Protein AF-A0A349AKT8-F1 (afdb_monomer_lite)

Secondary structure (DSSP, 8-state):
---SHHHHHHHHHHHHHHHHHTT-S-HHHHHHHHHHHHTTTTT--B-TTT--B---TT--BS-BTTBEEEEEEEEEETTEEEEEEEEEE--SSHHHHHHHHHHHHTSGGGHHHHT-SSHHHHHHHHHHTTS-S-TTHHHHHHHHHHHTTGGGGTS------TTTHHHHHHHHHTTSS-S--TTPPPPHHHHHHHHHHTT-SSS----HHHHHHHHHTTSS-S---TTPPPPHHHHHHHHTT--

Structure (mmCIF, N/CA/C/O backbone):
data_AF-A0A349AKT8-F1
#
_entry.id   AF-A0A349AKT8-F1
#
loop_
_atom_site.group_PDB
_atom_site.id
_atom_site.type_symbol
_atom_site.label_atom_id
_atom_site.label_alt_id
_atom_site.label_comp_id
_atom_site.label_asym_id
_atom_site.label_entity_id
_atom_site.label_seq_id
_atom_site.pdbx_PDB_ins_code
_atom_site.Cartn_x
_atom_site.Cartn_y
_atom_site.Cartn_z
_atom_site.occupancy
_atom_site.B_iso_o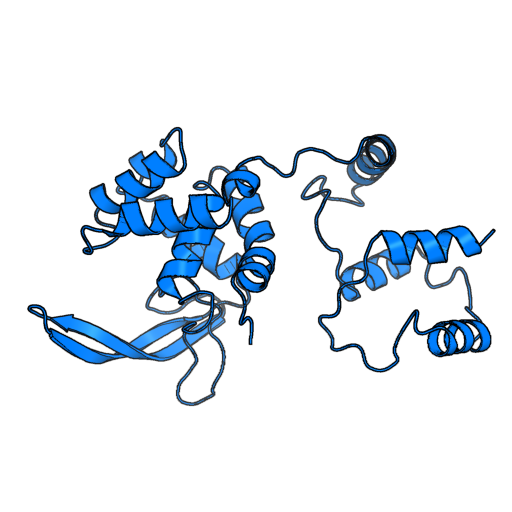r_equiv
_atom_site.auth_seq_id
_atom_site.auth_comp_id
_atom_site.auth_asym_id
_atom_site.auth_atom_id
_atom_site.pdbx_PDB_model_num
ATOM 1 N N . MET A 1 1 ? -12.819 3.664 -10.715 1.00 43.06 1 MET A N 1
ATOM 2 C CA . MET A 1 1 ? -11.504 4.280 -11.006 1.00 43.06 1 MET A CA 1
ATOM 3 C C . MET A 1 1 ? -11.055 4.977 -9.724 1.00 43.06 1 MET A C 1
ATOM 5 O O . MET A 1 1 ? -11.769 5.868 -9.289 1.00 43.06 1 MET A O 1
ATOM 9 N N . LEU A 1 2 ? -9.969 4.549 -9.071 1.00 53.06 2 LEU A N 1
ATOM 10 C CA . LEU A 1 2 ? -9.394 5.279 -7.928 1.00 53.06 2 LEU A CA 1
ATOM 11 C C . LEU A 1 2 ? -8.580 6.442 -8.519 1.00 53.06 2 LEU A C 1
ATOM 13 O O . LEU A 1 2 ? -7.443 6.243 -8.922 1.00 53.06 2 LEU A O 1
ATOM 17 N N . ALA A 1 3 ? -9.209 7.597 -8.757 1.00 60.78 3 ALA A N 1
ATOM 18 C CA . ALA A 1 3 ? -8.655 8.617 -9.661 1.00 60.78 3 ALA A CA 1
ATOM 19 C C . ALA A 1 3 ? -7.988 9.810 -8.955 1.00 60.78 3 ALA A C 1
ATOM 21 O O . ALA A 1 3 ? -7.323 10.611 -9.616 1.00 60.78 3 ALA A O 1
ATOM 22 N N . LYS A 1 4 ? -8.132 9.939 -7.632 1.00 84.69 4 LYS A N 1
ATOM 23 C CA . LYS A 1 4 ? -7.522 11.025 -6.856 1.00 84.69 4 LYS A CA 1
ATOM 24 C C . LYS A 1 4 ? -6.449 10.462 -5.924 1.00 84.69 4 LYS A C 1
ATOM 26 O O . LYS A 1 4 ? -6.702 9.443 -5.282 1.00 84.69 4 LYS A O 1
ATOM 31 N N . PRO A 1 5 ? -5.296 11.141 -5.774 1.00 90.31 5 PRO A N 1
ATOM 32 C CA . PRO A 1 5 ? -4.250 10.735 -4.837 1.00 90.31 5 PRO A CA 1
ATOM 33 C C . PRO A 1 5 ? -4.773 10.394 -3.437 1.00 90.31 5 PRO A C 1
ATOM 35 O O . PRO A 1 5 ? -4.394 9.374 -2.877 1.00 90.31 5 PRO A O 1
ATOM 38 N N . LYS A 1 6 ? -5.715 11.188 -2.908 1.00 87.94 6 LYS A N 1
ATOM 39 C CA . LYS A 1 6 ? -6.342 10.945 -1.598 1.00 87.94 6 LYS A CA 1
ATOM 40 C C . LYS A 1 6 ? -7.095 9.613 -1.524 1.00 87.94 6 LYS A C 1
ATOM 42 O O . LYS A 1 6 ? -6.943 8.907 -0.535 1.00 87.94 6 LYS A O 1
ATOM 47 N N . ASP A 1 7 ? -7.856 9.259 -2.557 1.00 85.94 7 ASP A N 1
ATOM 48 C CA . ASP A 1 7 ? -8.629 8.009 -2.587 1.00 85.94 7 ASP A CA 1
ATOM 49 C C . ASP A 1 7 ? -7.694 6.800 -2.669 1.00 85.94 7 ASP A C 1
ATOM 51 O O . ASP A 1 7 ? -7.910 5.793 -1.999 1.00 85.94 7 ASP A O 1
ATOM 55 N N . PHE A 1 8 ? -6.623 6.919 -3.461 1.00 91.44 8 PHE A N 1
ATOM 56 C CA . PHE A 1 8 ? -5.596 5.886 -3.560 1.00 91.44 8 PHE A CA 1
ATOM 57 C C . PHE A 1 8 ? -4.880 5.683 -2.220 1.00 91.44 8 PHE A C 1
ATOM 59 O O . PHE A 1 8 ? -4.806 4.558 -1.736 1.00 91.44 8 PHE A O 1
ATOM 66 N N . ILE A 1 9 ? -4.431 6.770 -1.580 1.00 92.31 9 ILE A N 1
ATOM 67 C CA . ILE A 1 9 ? -3.815 6.724 -0.246 1.00 92.31 9 ILE A CA 1
ATOM 68 C C . ILE A 1 9 ? -4.774 6.071 0.754 1.00 92.31 9 ILE A C 1
ATOM 70 O O . ILE A 1 9 ? -4.384 5.136 1.444 1.00 92.31 9 ILE A O 1
ATOM 74 N N . ALA A 1 10 ? -6.037 6.504 0.802 1.00 85.94 10 ALA A N 1
ATOM 75 C CA . ALA A 1 10 ? -7.035 5.963 1.724 1.00 85.94 10 ALA A CA 1
ATOM 76 C C . ALA A 1 10 ? -7.342 4.472 1.495 1.00 85.94 10 ALA A C 1
ATOM 78 O O . ALA A 1 10 ? -7.782 3.793 2.423 1.00 85.94 10 ALA A O 1
ATOM 79 N N . ALA A 1 11 ? -7.136 3.964 0.277 1.00 85.19 11 ALA A N 1
ATOM 80 C CA . ALA A 1 11 ? -7.326 2.555 -0.046 1.00 85.19 11 ALA A CA 1
ATOM 81 C C . ALA A 1 11 ? -6.175 1.671 0.456 1.00 85.19 11 ALA A C 1
ATOM 83 O O . ALA A 1 11 ? -6.431 0.546 0.865 1.00 85.19 11 ALA A O 1
ATOM 84 N N . ILE A 1 12 ? -4.930 2.162 0.441 1.00 92.81 12 ILE A N 1
ATOM 85 C CA . ILE A 1 12 ? -3.747 1.335 0.749 1.00 92.81 12 ILE A CA 1
ATOM 86 C C . ILE A 1 12 ? -3.091 1.652 2.098 1.00 92.81 12 ILE A C 1
ATOM 88 O O . ILE A 1 12 ? -2.328 0.836 2.614 1.00 92.81 12 ILE A O 1
ATOM 92 N N . ALA A 1 13 ? -3.377 2.818 2.686 1.00 91.00 13 ALA A N 1
ATOM 93 C CA . ALA A 1 13 ? -2.776 3.246 3.944 1.00 91.00 13 ALA A CA 1
ATOM 94 C C . ALA A 1 13 ? -3.003 2.245 5.091 1.00 91.00 13 ALA A C 1
ATOM 96 O O . ALA A 1 13 ? -2.010 1.894 5.725 1.00 91.00 13 ALA A O 1
ATOM 97 N N . PRO A 1 14 ? -4.215 1.695 5.331 1.00 86.56 14 PRO A N 1
ATOM 98 C CA . PRO A 1 14 ? -4.413 0.731 6.420 1.00 86.56 14 PRO A CA 1
ATOM 99 C C . PRO A 1 14 ? -3.488 -0.492 6.320 1.00 86.56 14 PRO A C 1
ATOM 101 O O . PRO A 1 14 ? -2.879 -0.907 7.308 1.00 86.56 14 PRO A O 1
ATOM 104 N N . ALA A 1 15 ? -3.322 -1.029 5.109 1.00 86.75 15 ALA A N 1
ATOM 105 C CA . ALA A 1 15 ? -2.447 -2.161 4.832 1.00 86.75 15 ALA A CA 1
ATOM 106 C C . ALA A 1 15 ? -0.965 -1.811 5.044 1.00 86.75 15 ALA A C 1
ATOM 108 O O . ALA A 1 15 ? -0.241 -2.545 5.719 1.00 86.75 15 ALA A O 1
ATOM 109 N N . ALA A 1 16 ? -0.529 -0.658 4.523 1.00 94.12 16 ALA A N 1
ATOM 110 C CA . ALA A 1 16 ? 0.834 -0.160 4.691 1.00 94.12 16 ALA A CA 1
ATOM 111 C C . ALA A 1 16 ? 1.182 0.078 6.172 1.00 94.12 16 ALA A C 1
ATOM 113 O O . ALA A 1 16 ? 2.260 -0.305 6.621 1.00 94.12 16 ALA A O 1
ATOM 114 N N . GLN A 1 17 ? 0.255 0.645 6.951 1.00 90.31 17 GLN A N 1
ATOM 115 C CA . GLN A 1 17 ? 0.420 0.863 8.390 1.00 90.31 17 GLN A CA 1
ATOM 116 C C . GLN A 1 17 ? 0.509 -0.450 9.168 1.00 90.31 17 GLN A C 1
ATOM 118 O O . GLN A 1 17 ? 1.393 -0.611 10.008 1.00 90.31 17 GLN A O 1
ATOM 123 N N . SER A 1 18 ? -0.387 -1.401 8.884 1.00 85.00 18 SER A N 1
ATOM 124 C CA . SER A 1 18 ? -0.392 -2.716 9.536 1.00 85.00 18 SER A CA 1
ATOM 125 C C . SER A 1 18 ? 0.932 -3.452 9.328 1.00 85.00 18 SER A C 1
ATOM 127 O O . SER A 1 18 ? 1.488 -4.036 10.258 1.00 85.00 18 SER A O 1
ATOM 129 N N . LEU A 1 19 ? 1.476 -3.383 8.116 1.00 86.75 19 LEU A N 1
ATOM 130 C CA . LEU A 1 19 ? 2.734 -4.025 7.769 1.00 86.75 19 LEU A CA 1
ATOM 131 C C . LEU A 1 19 ? 3.963 -3.304 8.334 1.00 86.75 19 LEU A C 1
ATOM 133 O O . LEU A 1 19 ? 4.873 -3.981 8.818 1.00 86.75 19 LEU A O 1
ATOM 137 N N . HIS A 1 20 ? 3.961 -1.968 8.372 1.00 90.75 20 HIS A N 1
ATOM 138 C CA . HIS A 1 20 ? 4.988 -1.194 9.074 1.00 90.75 20 HIS A CA 1
ATOM 139 C C . HIS A 1 20 ? 5.057 -1.580 10.561 1.00 90.75 20 HIS A C 1
ATOM 141 O O . HIS A 1 20 ? 6.129 -1.911 11.065 1.00 90.75 20 HIS A O 1
ATOM 147 N N . LYS A 1 21 ? 3.900 -1.670 11.238 1.00 85.94 21 LYS A N 1
ATOM 148 C CA . LYS A 1 21 ? 3.803 -2.111 12.644 1.00 85.94 21 LYS A CA 1
ATOM 149 C C . LYS A 1 21 ? 4.383 -3.510 12.885 1.00 85.94 21 LYS A C 1
ATOM 151 O O . LYS A 1 21 ? 4.888 -3.783 13.967 1.00 85.94 21 LYS A O 1
ATOM 156 N N . LYS A 1 22 ? 4.344 -4.393 11.883 1.00 84.75 22 LYS A N 1
ATOM 157 C CA . LYS A 1 22 ? 4.892 -5.762 11.945 1.00 84.75 22 LYS A CA 1
ATOM 158 C C . LYS A 1 22 ? 6.393 -5.836 11.613 1.00 84.75 22 LYS A C 1
ATOM 160 O O . LYS A 1 22 ? 6.887 -6.907 11.274 1.00 84.75 22 LYS A O 1
ATOM 165 N N . GLY A 1 23 ? 7.115 -4.716 11.682 1.00 82.25 23 GLY A N 1
ATOM 166 C CA . GLY A 1 23 ? 8.545 -4.644 11.364 1.00 82.25 23 GLY A CA 1
ATOM 167 C C . GLY A 1 23 ? 8.844 -4.465 9.873 1.00 82.25 23 GLY A C 1
ATOM 168 O O . GLY A 1 23 ? 9.955 -4.746 9.428 1.00 82.25 23 GLY A O 1
ATOM 169 N N . GLY A 1 24 ? 7.854 -4.036 9.088 1.00 85.12 24 GLY A N 1
ATOM 170 C CA . GLY A 1 24 ? 8.044 -3.625 7.700 1.00 85.12 24 GLY A CA 1
ATOM 171 C C . GLY A 1 24 ? 8.682 -2.243 7.564 1.00 85.12 24 GLY A C 1
ATOM 172 O O . GLY A 1 24 ? 8.857 -1.509 8.538 1.00 85.12 24 GLY A O 1
ATOM 173 N N . ILE A 1 25 ? 8.979 -1.856 6.322 1.00 92.81 25 ILE A N 1
ATOM 174 C CA . ILE A 1 25 ? 9.404 -0.484 6.013 1.00 92.81 25 ILE A CA 1
ATOM 175 C C . ILE A 1 25 ? 8.314 0.536 6.380 1.00 92.81 25 ILE A C 1
ATOM 177 O O . ILE A 1 25 ? 7.151 0.182 6.573 1.00 92.81 25 ILE A O 1
ATOM 181 N N . PHE A 1 26 ? 8.695 1.811 6.460 1.00 96.38 26 PHE A N 1
ATOM 182 C CA . PHE A 1 26 ? 7.780 2.926 6.708 1.00 96.38 26 PHE A CA 1
ATOM 183 C C . PHE A 1 26 ? 6.552 2.890 5.787 1.00 96.38 26 PHE A C 1
ATOM 185 O O . PHE A 1 26 ? 6.680 2.765 4.565 1.00 96.38 26 PHE A O 1
ATOM 192 N N . ALA A 1 27 ? 5.361 3.050 6.368 1.00 96.06 27 ALA A N 1
ATOM 193 C CA . ALA A 1 27 ? 4.103 3.075 5.628 1.00 96.06 27 ALA A CA 1
ATOM 194 C C . ALA A 1 27 ? 4.089 4.192 4.572 1.00 96.06 27 ALA A C 1
ATOM 196 O O . ALA A 1 27 ? 3.603 3.995 3.460 1.00 96.06 27 ALA A O 1
ATOM 197 N N . SER A 1 28 ? 4.677 5.347 4.885 1.00 97.81 28 SER A N 1
ATOM 198 C CA . SER A 1 28 ? 4.835 6.474 3.969 1.00 97.81 28 SER A CA 1
ATOM 199 C C . SER A 1 28 ? 5.659 6.115 2.734 1.00 97.81 28 SER A C 1
ATOM 201 O O . SER A 1 28 ? 5.295 6.512 1.626 1.00 97.81 28 SER A O 1
ATOM 203 N N . VAL A 1 29 ? 6.719 5.318 2.902 1.00 98.00 29 VAL A N 1
ATOM 204 C CA . VAL A 1 29 ? 7.565 4.831 1.805 1.00 98.00 29 VAL A CA 1
ATOM 205 C C . VAL A 1 29 ? 6.782 3.845 0.951 1.00 98.00 29 VAL A C 1
ATOM 207 O O . VAL A 1 29 ? 6.740 4.014 -0.264 1.00 98.00 29 VAL A O 1
ATOM 210 N N . THR A 1 30 ? 6.083 2.891 1.567 1.00 97.50 30 THR A N 1
ATOM 211 C CA . THR A 1 30 ? 5.209 1.940 0.863 1.00 97.50 30 THR A CA 1
ATOM 212 C C . THR A 1 30 ? 4.162 2.654 0.003 1.00 97.50 30 THR A C 1
ATOM 214 O O . THR A 1 30 ? 4.017 2.351 -1.182 1.00 97.50 30 THR A O 1
ATOM 217 N N . ILE A 1 31 ? 3.458 3.639 0.572 1.00 97.81 31 ILE A N 1
ATOM 218 C CA . ILE A 1 31 ? 2.434 4.420 -0.137 1.00 97.81 31 ILE A CA 1
ATOM 219 C C . ILE A 1 31 ? 3.066 5.216 -1.286 1.00 97.81 31 ILE A C 1
ATOM 221 O O . ILE A 1 31 ? 2.523 5.234 -2.392 1.00 97.81 31 ILE A O 1
ATOM 225 N N . ALA A 1 32 ? 4.216 5.855 -1.052 1.00 98.19 32 ALA A N 1
ATOM 226 C CA . ALA A 1 32 ? 4.911 6.633 -2.072 1.00 98.19 32 ALA A CA 1
ATOM 227 C C . ALA A 1 32 ? 5.417 5.765 -3.231 1.00 98.19 32 ALA A C 1
ATOM 229 O O . ALA A 1 32 ? 5.274 6.165 -4.386 1.00 98.19 32 ALA A O 1
ATOM 230 N N . GLN A 1 33 ? 5.953 4.573 -2.942 1.00 97.75 33 GLN A N 1
ATOM 231 C CA . GLN A 1 33 ? 6.338 3.602 -3.965 1.00 97.75 33 GLN A CA 1
ATOM 232 C C . GLN A 1 33 ? 5.120 3.202 -4.790 1.00 97.75 33 GLN A C 1
ATOM 234 O O . GLN A 1 33 ? 5.110 3.422 -5.994 1.00 97.75 33 GLN A O 1
ATOM 239 N N . ALA A 1 34 ? 4.049 2.726 -4.154 1.00 97.38 34 ALA A N 1
ATOM 240 C CA . ALA A 1 34 ? 2.843 2.314 -4.868 1.00 97.38 34 ALA A CA 1
ATOM 241 C C . ALA A 1 34 ? 2.258 3.441 -5.744 1.00 97.38 34 ALA A C 1
ATOM 243 O O . ALA A 1 34 ? 1.833 3.202 -6.877 1.00 97.38 34 ALA A O 1
ATOM 244 N N . ALA A 1 35 ? 2.271 4.686 -5.253 1.00 97.12 35 ALA A N 1
ATOM 245 C CA . ALA A 1 35 ? 1.833 5.855 -6.012 1.00 97.12 35 ALA A CA 1
ATOM 246 C C . ALA A 1 35 ? 2.717 6.125 -7.241 1.00 97.12 35 ALA A C 1
ATOM 248 O O . ALA A 1 35 ? 2.183 6.383 -8.322 1.00 97.12 35 ALA A O 1
ATOM 249 N N . GLN A 1 36 ? 4.041 6.046 -7.086 1.00 95.62 36 GLN A N 1
ATOM 250 C CA . GLN A 1 36 ? 5.017 6.235 -8.161 1.00 95.62 36 GLN A CA 1
ATOM 251 C C . GLN A 1 36 ? 4.920 5.124 -9.219 1.00 95.62 36 GLN A C 1
ATOM 253 O O . GLN A 1 36 ? 4.880 5.432 -10.408 1.00 95.62 36 GLN A O 1
ATOM 258 N N . GLU A 1 37 ? 4.836 3.860 -8.794 1.00 93.00 37 GLU A N 1
ATOM 259 C CA . GLU A 1 37 ? 4.826 2.688 -9.683 1.00 93.00 37 GLU A CA 1
ATOM 260 C C . GLU A 1 37 ? 3.548 2.603 -10.527 1.00 93.00 37 GLU A C 1
ATOM 262 O O . GLU A 1 37 ? 3.569 2.169 -11.676 1.00 93.00 37 GLU A O 1
ATOM 267 N N . THR A 1 38 ? 2.414 3.044 -9.979 1.00 94.06 38 THR A N 1
ATOM 268 C CA . THR A 1 38 ? 1.106 2.906 -10.644 1.00 94.06 38 THR A CA 1
ATOM 269 C C . THR A 1 38 ? 0.533 4.219 -11.162 1.00 94.06 38 THR A C 1
ATOM 271 O O . THR A 1 38 ? -0.572 4.232 -11.709 1.00 94.06 38 THR A O 1
ATOM 274 N N . GLY A 1 39 ? 1.223 5.343 -10.959 1.00 94.50 39 GLY A N 1
ATOM 275 C CA . GLY A 1 39 ? 0.668 6.669 -11.220 1.00 94.50 39 GLY A CA 1
ATOM 276 C C . GLY A 1 39 ? -0.639 6.898 -10.456 1.00 94.50 39 GLY A C 1
ATOM 277 O O . GLY A 1 39 ? -1.652 7.246 -11.064 1.00 94.50 39 GLY A O 1
ATOM 278 N N . TRP A 1 40 ? -0.620 6.681 -9.137 1.00 95.00 40 TRP A N 1
ATOM 279 C CA . TRP A 1 40 ? -1.789 6.778 -8.246 1.00 95.00 40 TRP A CA 1
ATOM 280 C C . TRP A 1 40 ? -2.916 5.793 -8.591 1.00 95.00 40 TRP A C 1
ATOM 282 O O . TRP A 1 40 ? -4.091 6.153 -8.602 1.00 95.00 40 TRP A O 1
ATOM 292 N N . GLY A 1 41 ? -2.559 4.554 -8.924 1.00 93.62 41 GLY A N 1
ATOM 293 C CA . GLY A 1 41 ? -3.495 3.478 -9.252 1.00 93.62 41 GLY A CA 1
ATOM 294 C C . GLY A 1 41 ? -4.008 3.478 -10.696 1.00 93.62 41 GLY A C 1
ATOM 295 O O . GLY A 1 41 ? -4.762 2.581 -11.075 1.00 93.62 41 GLY A O 1
ATOM 296 N N . LYS A 1 42 ? -3.608 4.449 -11.528 1.00 91.88 42 LYS A N 1
ATOM 297 C CA . LYS A 1 42 ? -4.060 4.566 -12.927 1.00 91.88 42 LYS A CA 1
ATOM 298 C C . LYS A 1 42 ? -3.529 3.447 -13.823 1.00 91.88 42 LYS A C 1
ATOM 300 O O . LYS A 1 42 ? -4.244 3.000 -14.717 1.00 91.88 42 LYS A O 1
ATOM 305 N N . PHE A 1 43 ? -2.308 2.992 -13.563 1.00 92.31 43 PHE A N 1
ATOM 306 C CA . PHE A 1 43 ? -1.568 2.032 -14.382 1.00 92.31 43 PHE A CA 1
ATOM 307 C C . PHE A 1 43 ? -1.363 0.684 -13.680 1.00 92.31 43 PHE A C 1
ATOM 309 O O . PHE A 1 43 ? -0.390 -0.014 -13.947 1.00 92.31 43 PHE A O 1
ATOM 316 N N . ILE A 1 44 ? -2.277 0.301 -12.780 1.00 95.06 44 ILE A N 1
ATOM 317 C CA . ILE A 1 44 ? -2.288 -1.060 -12.221 1.00 95.06 44 ILE A CA 1
ATOM 318 C C . ILE A 1 44 ? -2.462 -2.053 -13.381 1.00 95.06 44 ILE A C 1
ATOM 320 O O . ILE A 1 44 ? -3.409 -1.875 -14.159 1.00 95.06 44 ILE A O 1
ATOM 324 N N . PRO A 1 45 ? -1.611 -3.095 -13.502 1.00 95.62 45 PRO A N 1
ATOM 325 C CA . PRO A 1 45 ? -1.718 -4.073 -14.574 1.00 95.62 45 PRO A CA 1
ATOM 326 C C . PRO A 1 45 ? -3.114 -4.691 -14.627 1.00 95.62 45 PRO A C 1
ATOM 328 O O . PRO A 1 45 ? -3.680 -5.105 -13.606 1.00 95.62 45 PRO A O 1
ATOM 331 N N . LYS A 1 46 ? -3.665 -4.755 -15.834 1.00 95.81 46 LYS A N 1
ATOM 332 C CA . LYS A 1 46 ? -4.923 -5.431 -16.137 1.00 95.81 46 LYS A CA 1
ATOM 333 C C . LYS A 1 46 ? -4.664 -6.443 -17.223 1.00 95.81 46 LYS A C 1
ATOM 335 O O . LYS A 1 46 ? -3.894 -6.162 -18.138 1.00 95.81 46 LYS A O 1
ATOM 340 N N . ASP A 1 47 ? -5.308 -7.588 -17.102 1.00 96.12 47 ASP A N 1
ATOM 341 C CA . ASP A 1 47 ? -5.210 -8.610 -18.123 1.00 96.12 47 ASP A CA 1
ATOM 342 C C . ASP A 1 47 ? -5.729 -8.077 -19.462 1.00 96.12 47 ASP A C 1
ATOM 344 O O . ASP A 1 47 ? -6.805 -7.477 -19.518 1.00 96.12 47 ASP A O 1
ATOM 348 N N . MET A 1 48 ? -4.933 -8.238 -20.516 1.00 95.19 48 MET A N 1
ATOM 349 C CA . MET A 1 48 ? -5.249 -7.714 -21.842 1.00 95.19 48 MET A CA 1
ATOM 350 C C . MET A 1 48 ? -6.379 -8.479 -22.531 1.00 95.19 48 MET A C 1
ATOM 352 O O . MET A 1 48 ? -7.035 -7.901 -23.393 1.00 95.19 48 MET A O 1
ATOM 356 N N . ASP A 1 49 ? -6.622 -9.731 -22.134 1.00 94.56 49 ASP A N 1
ATOM 357 C CA . ASP A 1 49 ? -7.641 -10.585 -22.738 1.00 94.56 49 ASP A CA 1
ATOM 358 C C . ASP A 1 49 ? -8.958 -10.493 -21.950 1.00 94.56 49 ASP A C 1
ATOM 360 O O . ASP A 1 49 ? -10.030 -10.354 -22.536 1.00 94.56 49 ASP A O 1
ATOM 364 N N . THR A 1 50 ? -8.897 -10.512 -20.612 1.00 95.38 50 THR A N 1
ATOM 365 C CA . THR A 1 50 ? -10.105 -10.542 -19.763 1.00 95.38 50 THR A CA 1
ATOM 366 C C . THR A 1 50 ? -10.452 -9.212 -19.092 1.00 95.38 50 THR A C 1
ATOM 368 O O . THR A 1 50 ? -11.494 -9.102 -18.445 1.00 95.38 50 THR A O 1
ATOM 371 N N . GLY A 1 51 ? -9.563 -8.215 -19.132 1.00 93.19 51 GLY A N 1
ATOM 372 C CA . GLY A 1 51 ? -9.724 -6.945 -18.414 1.00 93.19 51 GLY A CA 1
ATOM 373 C C . GLY A 1 51 ? -9.623 -7.050 -16.883 1.00 93.19 51 GLY A C 1
ATOM 374 O O . GLY A 1 51 ? -9.830 -6.052 -16.182 1.00 93.19 51 GLY A O 1
ATOM 375 N N . LYS A 1 52 ? -9.302 -8.234 -16.339 1.00 91.12 52 LYS A N 1
ATOM 376 C CA . LYS A 1 52 ? -9.226 -8.486 -14.890 1.00 91.12 52 LYS A CA 1
ATOM 377 C C . LYS A 1 52 ? -8.114 -7.641 -14.268 1.00 91.12 52 LYS A C 1
ATOM 379 O O . LYS A 1 52 ? -6.983 -7.643 -14.751 1.00 91.12 52 LYS A O 1
ATOM 384 N N . GLN A 1 53 ? -8.410 -6.936 -13.174 1.00 92.38 53 GLN A N 1
ATOM 385 C CA . GLN A 1 53 ? -7.372 -6.223 -12.425 1.00 92.38 53 GLN A CA 1
ATOM 386 C C . GLN A 1 53 ? -6.476 -7.192 -11.653 1.00 92.38 53 GLN A C 1
ATOM 388 O O . GLN A 1 53 ? -6.951 -8.164 -11.072 1.00 92.38 53 GLN A O 1
ATOM 393 N N . SER A 1 54 ? -5.181 -6.886 -11.613 1.00 96.50 54 SER A N 1
ATOM 394 C CA . SER A 1 54 ? -4.186 -7.679 -10.885 1.00 96.50 54 SER A CA 1
ATOM 395 C C . SER A 1 54 ? -4.027 -7.310 -9.411 1.00 96.50 54 SER A C 1
ATOM 397 O O . SER A 1 54 ? -3.392 -8.064 -8.685 1.00 96.50 54 SER A O 1
ATOM 399 N N . TYR A 1 55 ? -4.500 -6.131 -8.988 1.00 96.12 55 TYR A N 1
ATOM 400 C CA . TYR A 1 55 ? -4.159 -5.505 -7.697 1.00 96.12 55 TYR A CA 1
ATOM 401 C C . TYR A 1 55 ? -2.649 -5.312 -7.454 1.00 96.12 55 TYR A C 1
ATOM 403 O O . TYR A 1 55 ? -2.240 -4.962 -6.351 1.00 96.12 55 TYR A O 1
ATOM 411 N N . ASN A 1 56 ? -1.812 -5.494 -8.478 1.00 97.00 56 ASN A N 1
ATOM 412 C CA . ASN A 1 56 ? -0.362 -5.413 -8.374 1.00 97.00 56 ASN A CA 1
ATOM 413 C C . ASN A 1 56 ? 0.098 -3.957 -8.422 1.00 97.00 56 ASN A C 1
ATOM 415 O O . ASN A 1 56 ? 0.268 -3.382 -9.497 1.00 97.00 56 ASN A O 1
ATOM 419 N N . ILE A 1 57 ? 0.290 -3.360 -7.247 1.00 96.88 57 ILE A N 1
ATOM 420 C CA . ILE A 1 57 ? 0.650 -1.942 -7.124 1.00 96.88 57 ILE A CA 1
ATOM 421 C C . ILE A 1 57 ? 2.165 -1.689 -7.086 1.00 96.88 57 ILE A C 1
ATOM 423 O O . ILE A 1 57 ? 2.585 -0.564 -6.837 1.00 96.88 57 ILE A O 1
ATOM 427 N N . PHE A 1 58 ? 2.976 -2.716 -7.364 1.00 95.81 58 PHE A N 1
ATOM 428 C CA . PHE A 1 58 ? 4.445 -2.635 -7.375 1.00 95.81 58 PHE A CA 1
ATOM 429 C C . PHE A 1 58 ? 5.079 -3.221 -8.647 1.00 95.81 58 PHE A C 1
ATOM 431 O O . PHE A 1 58 ? 6.291 -3.409 -8.698 1.00 95.81 58 PHE A O 1
ATOM 438 N N . GLY A 1 59 ? 4.276 -3.567 -9.659 1.00 92.38 59 GLY A N 1
ATOM 439 C CA . GLY A 1 59 ? 4.773 -4.084 -10.938 1.00 92.38 59 GLY A CA 1
ATOM 440 C C . GLY A 1 59 ? 5.543 -5.407 -10.835 1.00 92.38 59 GLY A C 1
ATOM 441 O O . GLY A 1 59 ? 6.417 -5.679 -11.657 1.00 92.38 59 GLY A O 1
ATOM 442 N N . ILE A 1 60 ? 5.250 -6.252 -9.841 1.00 92.50 60 ILE A N 1
ATOM 443 C CA . ILE A 1 60 ? 6.016 -7.487 -9.617 1.00 92.50 60 ILE A CA 1
ATOM 444 C C . ILE A 1 60 ? 5.683 -8.509 -10.713 1.00 92.50 60 ILE A C 1
ATOM 446 O O . ILE A 1 60 ? 4.528 -8.909 -10.870 1.00 92.50 60 ILE A O 1
ATOM 450 N N . LYS A 1 61 ? 6.693 -8.960 -11.464 1.00 92.50 61 LYS A N 1
ATOM 451 C CA . LYS A 1 61 ? 6.535 -9.964 -12.529 1.00 92.50 61 LYS A CA 1
ATOM 452 C C . LYS A 1 61 ? 6.329 -11.387 -11.985 1.00 92.50 61 LYS A C 1
ATOM 454 O O . LYS A 1 61 ? 6.770 -11.728 -10.883 1.00 92.50 61 LYS A O 1
ATOM 459 N N . GLY A 1 62 ? 5.675 -12.236 -12.779 1.00 94.00 62 GLY A N 1
ATOM 460 C CA . GLY A 1 62 ? 5.482 -13.667 -12.499 1.00 94.00 62 GLY A CA 1
ATOM 461 C C . GLY A 1 62 ? 4.054 -14.051 -12.096 1.00 94.00 62 GLY A C 1
ATOM 462 O O . GLY A 1 62 ? 3.094 -13.424 -12.529 1.00 94.00 62 GLY A O 1
ATOM 463 N N . LYS A 1 63 ? 3.913 -15.104 -11.278 1.00 95.81 63 LYS A N 1
ATOM 464 C CA . LYS A 1 63 ? 2.624 -15.639 -10.805 1.00 95.81 63 LYS A CA 1
ATOM 465 C C . LYS A 1 63 ? 2.484 -15.430 -9.294 1.00 95.81 63 LYS A C 1
ATOM 467 O O . LYS A 1 63 ? 3.356 -15.844 -8.537 1.00 95.81 63 LYS A O 1
ATOM 472 N N . GLY A 1 64 ? 1.416 -14.755 -8.884 1.00 93.81 64 GLY A N 1
ATOM 473 C CA . GLY A 1 64 ? 1.043 -14.495 -7.495 1.00 93.81 64 GLY A CA 1
ATOM 474 C C . GLY A 1 64 ? -0.111 -15.386 -7.009 1.00 93.81 64 GLY A C 1
ATOM 475 O O . GLY A 1 64 ? -0.527 -16.301 -7.728 1.00 93.81 64 GLY A O 1
ATOM 476 N N . PRO A 1 65 ? -0.642 -15.117 -5.802 1.00 92.06 65 PRO A N 1
ATOM 477 C CA . PRO A 1 65 ? -1.715 -15.897 -5.177 1.00 92.06 65 PRO A CA 1
ATOM 478 C C . PRO A 1 65 ? -2.999 -15.984 -6.011 1.00 92.06 65 PRO A C 1
ATOM 480 O O . PRO A 1 65 ? -3.621 -17.040 -6.061 1.00 92.06 65 PRO A O 1
ATOM 483 N N . ALA A 1 66 ? -3.361 -14.917 -6.730 1.00 95.19 66 ALA A N 1
ATOM 484 C CA . ALA A 1 66 ? -4.529 -14.895 -7.617 1.00 95.19 66 ALA A CA 1
ATOM 485 C C . ALA A 1 66 ? -4.181 -15.229 -9.081 1.00 95.19 66 ALA A C 1
ATOM 487 O O . ALA A 1 66 ? -4.957 -14.943 -10.000 1.00 95.19 66 ALA A O 1
ATOM 488 N N . GLY A 1 67 ? -3.001 -15.815 -9.315 1.00 96.81 67 GLY A N 1
ATOM 489 C CA . GLY A 1 67 ? -2.482 -16.139 -10.637 1.00 96.81 67 GLY A CA 1
ATOM 490 C C . GLY A 1 67 ? -1.635 -15.013 -11.226 1.00 96.81 67 GLY A C 1
ATOM 491 O O . GLY A 1 67 ? -0.752 -14.464 -10.569 1.00 96.81 67 GLY A O 1
ATOM 492 N N . HIS A 1 68 ? -1.851 -14.704 -12.497 1.00 97.19 68 HIS A N 1
ATOM 493 C CA . HIS A 1 68 ? -1.121 -13.660 -13.206 1.00 97.19 68 HIS A CA 1
ATOM 494 C C . HIS A 1 68 ? -2.041 -12.924 -14.175 1.00 97.19 68 HIS A C 1
ATOM 496 O O . HIS A 1 68 ? -3.122 -13.416 -14.493 1.00 97.19 68 HIS A O 1
ATOM 502 N N . VAL A 1 69 ? -1.587 -11.764 -14.639 1.00 97.44 69 VAL A N 1
ATOM 503 C CA . VAL A 1 69 ? -2.173 -11.057 -15.778 1.00 97.44 69 VAL A CA 1
ATOM 504 C C . VAL A 1 69 ? -1.121 -10.874 -16.860 1.00 97.44 69 VAL A C 1
ATOM 506 O O . VAL A 1 69 ? 0.064 -10.686 -16.557 1.00 97.44 69 VAL A O 1
ATOM 509 N N . LYS A 1 70 ? -1.553 -10.911 -18.117 1.00 96.94 70 LYS A N 1
ATOM 510 C CA . LYS A 1 70 ? -0.719 -10.591 -19.274 1.00 96.94 70 LYS A CA 1
ATOM 511 C C . LYS A 1 70 ? -1.076 -9.190 -19.756 1.00 96.94 70 LYS A C 1
ATOM 513 O O . LYS A 1 70 ? -2.243 -8.911 -20.004 1.00 96.94 70 LYS A O 1
ATOM 518 N N . CYS A 1 71 ? -0.103 -8.289 -19.875 1.00 93.81 71 CYS A N 1
ATOM 519 C CA . CYS A 1 71 ? -0.372 -6.943 -20.380 1.00 93.81 71 CYS A CA 1
ATOM 520 C C . CYS A 1 71 ? 0.816 -6.347 -21.133 1.00 93.81 71 CYS A C 1
ATOM 522 O O . CYS A 1 71 ? 1.962 -6.780 -20.983 1.00 93.81 71 CYS A O 1
ATOM 524 N N . TRP A 1 72 ? 0.532 -5.322 -21.934 1.00 91.44 72 TRP A N 1
ATOM 525 C CA . TRP A 1 72 ? 1.570 -4.483 -22.517 1.00 91.44 72 TRP A CA 1
ATOM 526 C C . TRP A 1 72 ? 2.308 -3.715 -21.421 1.00 91.44 72 TRP A C 1
ATOM 528 O O . TRP A 1 72 ? 1.701 -3.153 -20.509 1.00 91.44 72 TRP A O 1
ATOM 538 N N . THR A 1 73 ? 3.628 -3.691 -21.528 1.00 88.19 73 THR A N 1
ATOM 539 C CA . THR A 1 73 ? 4.523 -2.861 -20.728 1.00 88.19 73 THR A CA 1
ATOM 540 C C . THR A 1 73 ? 5.644 -2.341 -21.622 1.00 88.19 73 THR A C 1
ATOM 542 O O . THR A 1 73 ? 5.735 -2.717 -22.793 1.00 88.19 73 THR A O 1
ATOM 545 N N . TRP A 1 74 ? 6.490 -1.473 -21.086 1.00 84.50 74 TRP A N 1
ATOM 546 C CA . TRP A 1 74 ? 7.690 -1.011 -21.766 1.00 84.50 74 TRP A CA 1
ATOM 547 C C . TRP A 1 74 ? 8.909 -1.269 -20.889 1.00 84.50 74 TRP A C 1
ATOM 549 O O . TRP A 1 74 ? 8.846 -1.147 -19.667 1.00 84.50 74 TRP A O 1
ATOM 559 N N . GLU A 1 75 ? 10.017 -1.618 -21.526 1.00 80.75 75 GLU A N 1
ATOM 560 C CA . GLU A 1 75 ? 11.328 -1.752 -20.895 1.00 80.75 75 GLU A CA 1
ATOM 561 C C . GLU A 1 75 ? 12.285 -0.748 -21.531 1.00 80.75 75 GLU A C 1
ATOM 563 O O . GLU A 1 75 ? 12.098 -0.351 -22.681 1.00 80.75 75 GLU A O 1
ATOM 568 N N . GLU A 1 76 ? 13.275 -0.287 -20.773 1.00 79.69 76 GLU A N 1
ATOM 569 C CA . GLU A 1 76 ? 14.332 0.562 -21.314 1.00 79.69 76 GLU A CA 1
ATOM 570 C C . GLU A 1 76 ? 15.525 -0.307 -21.715 1.00 79.69 76 GLU A C 1
ATOM 572 O O . GLU A 1 76 ? 16.150 -0.950 -20.873 1.00 79.69 76 GLU A O 1
ATOM 577 N N . GLU A 1 77 ? 15.847 -0.309 -23.005 1.00 82.75 77 GLU A N 1
ATOM 578 C CA . GLU A 1 77 ? 16.982 -1.025 -23.582 1.00 82.75 77 GLU A CA 1
ATOM 579 C C . GLU A 1 77 ? 17.886 -0.001 -24.271 1.00 82.75 77 GLU A C 1
ATOM 581 O O . GLU A 1 77 ? 17.493 0.636 -25.247 1.00 82.75 77 GLU A O 1
ATOM 586 N N . GLY A 1 78 ? 19.083 0.228 -23.719 1.00 79.19 78 GLY A N 1
ATOM 587 C CA . GLY A 1 78 ? 20.022 1.218 -24.263 1.00 79.19 78 GLY A CA 1
ATOM 588 C C . GLY A 1 78 ? 19.480 2.657 -24.295 1.00 79.19 78 GLY A C 1
ATOM 589 O O . GLY A 1 78 ? 19.841 3.417 -25.188 1.00 79.19 78 GLY A O 1
ATOM 590 N N . GLY A 1 79 ? 18.593 3.027 -23.362 1.00 80.94 79 GLY A N 1
ATOM 591 C CA . GLY A 1 79 ? 17.949 4.348 -23.310 1.00 80.94 79 GLY A CA 1
ATOM 592 C C . GLY A 1 79 ? 16.703 4.496 -24.195 1.00 80.94 79 GLY A C 1
ATOM 593 O O . GLY A 1 79 ? 16.109 5.573 -24.238 1.00 80.94 79 GLY A O 1
ATOM 594 N N . VAL A 1 80 ? 16.280 3.433 -24.889 1.00 84.56 80 VAL A N 1
ATOM 595 C CA . VAL A 1 80 ? 15.077 3.421 -25.734 1.00 84.56 80 VAL A CA 1
ATOM 596 C C . VAL A 1 80 ? 13.973 2.608 -25.064 1.00 84.56 80 VAL A C 1
ATOM 598 O O . VAL A 1 80 ? 14.211 1.504 -24.580 1.00 84.56 80 VAL A O 1
ATOM 601 N N . LYS A 1 81 ? 12.743 3.136 -25.059 1.00 86.38 81 LYS A N 1
ATOM 602 C CA . LYS A 1 81 ? 11.566 2.405 -24.570 1.00 86.38 81 LYS A CA 1
ATOM 603 C C . LYS A 1 81 ? 11.086 1.400 -25.613 1.00 86.38 81 LYS A C 1
ATOM 605 O O . LYS A 1 81 ? 10.648 1.795 -26.691 1.00 86.38 81 LYS A O 1
ATOM 610 N N . VAL A 1 82 ? 11.108 0.120 -25.265 1.00 89.81 82 VAL A N 1
ATOM 611 C CA . VAL A 1 82 ? 10.645 -0.990 -26.103 1.00 89.81 82 VAL A CA 1
ATOM 612 C C . VAL A 1 82 ? 9.378 -1.579 -25.494 1.00 89.81 82 VAL A C 1
ATOM 614 O O . VAL A 1 82 ? 9.387 -2.039 -24.355 1.00 89.81 82 VAL A O 1
ATOM 617 N N . ASN A 1 83 ? 8.279 -1.578 -26.252 1.00 91.00 83 ASN A N 1
ATOM 618 C CA . ASN A 1 83 ? 7.026 -2.194 -25.815 1.00 91.00 83 ASN A CA 1
ATOM 619 C C . ASN A 1 83 ? 7.104 -3.715 -25.948 1.00 91.00 83 ASN A C 1
ATOM 621 O O . ASN A 1 83 ? 7.427 -4.239 -27.014 1.00 91.00 83 ASN A O 1
ATOM 625 N N . ARG A 1 84 ? 6.750 -4.432 -24.883 1.00 92.19 84 ARG A N 1
ATOM 626 C CA . ARG A 1 84 ? 6.697 -5.896 -24.859 1.00 92.19 84 ARG A CA 1
ATOM 627 C C . ARG A 1 84 ? 5.482 -6.352 -24.060 1.00 92.19 84 ARG A C 1
ATOM 629 O O . ARG A 1 84 ? 4.966 -5.627 -23.210 1.00 92.19 84 ARG A O 1
ATOM 636 N N . ILE A 1 85 ? 5.029 -7.572 -24.322 1.00 93.38 85 ILE A N 1
ATOM 637 C CA . ILE A 1 85 ? 4.047 -8.213 -23.454 1.00 93.38 85 ILE A CA 1
ATOM 638 C C . ILE A 1 85 ? 4.792 -8.880 -22.301 1.00 93.38 85 ILE A C 1
ATOM 640 O O . ILE A 1 85 ? 5.723 -9.652 -22.527 1.00 93.38 85 ILE A O 1
ATOM 644 N N . ALA A 1 86 ? 4.364 -8.599 -21.074 1.00 94.31 86 ALA A N 1
ATOM 645 C CA . ALA A 1 86 ? 4.923 -9.201 -19.876 1.00 94.31 86 ALA A CA 1
ATOM 646 C C . ALA A 1 86 ? 3.827 -9.779 -18.978 1.00 94.31 86 ALA A C 1
ATOM 648 O O . ALA A 1 86 ? 2.655 -9.397 -19.047 1.00 94.31 86 ALA A O 1
ATOM 649 N N . THR A 1 87 ? 4.247 -10.702 -18.117 1.00 96.25 87 THR A N 1
ATOM 650 C CA . THR A 1 87 ? 3.387 -11.353 -17.132 1.00 96.25 87 THR A CA 1
ATOM 651 C C . THR A 1 87 ? 3.644 -10.771 -15.748 1.00 96.25 87 THR A C 1
ATOM 653 O O . THR A 1 87 ? 4.766 -10.839 -15.235 1.00 96.25 87 THR A O 1
ATOM 656 N N . PHE A 1 88 ? 2.594 -10.243 -15.126 1.00 96.56 88 PHE A N 1
ATOM 657 C CA . PHE A 1 88 ? 2.630 -9.668 -13.783 1.00 96.56 88 PHE A CA 1
ATOM 658 C C . PHE A 1 88 ? 1.844 -10.525 -12.797 1.00 96.56 88 PHE A C 1
ATOM 660 O O . PHE A 1 88 ? 0.807 -11.093 -13.145 1.00 96.56 88 PHE A O 1
ATOM 667 N N . ARG A 1 89 ? 2.321 -10.590 -11.548 1.00 97.88 89 ARG A N 1
ATOM 668 C CA . ARG A 1 89 ? 1.614 -11.279 -10.462 1.00 97.88 89 ARG A CA 1
ATOM 669 C C . ARG A 1 89 ? 0.224 -10.674 -10.303 1.00 97.88 89 ARG A C 1
ATOM 671 O O . ARG A 1 89 ? 0.080 -9.458 -10.409 1.00 97.88 89 ARG A O 1
ATOM 678 N N . ALA A 1 90 ? -0.769 -11.515 -10.034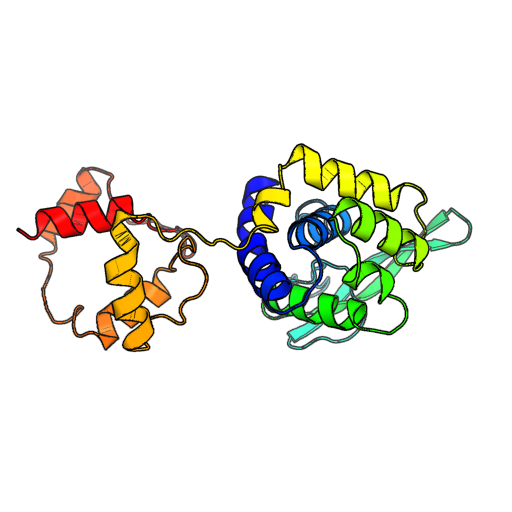 1.00 97.44 90 ALA A N 1
ATOM 679 C CA . ALA A 1 90 ? -2.096 -11.083 -9.621 1.00 97.44 90 ALA A CA 1
ATOM 680 C C . ALA A 1 90 ? -2.328 -11.439 -8.149 1.00 97.44 90 ALA A C 1
ATOM 682 O O . ALA A 1 90 ? -1.893 -12.495 -7.676 1.00 97.44 90 ALA A O 1
ATOM 683 N N . TYR A 1 91 ? -3.050 -10.567 -7.459 1.00 95.88 91 TYR A N 1
ATOM 684 C CA . TYR A 1 91 ? -3.409 -10.668 -6.051 1.00 95.88 91 TYR A CA 1
ATOM 685 C C . TYR A 1 91 ? -4.925 -10.553 -5.884 1.00 95.88 91 TYR A C 1
ATOM 687 O O . TYR A 1 91 ? -5.617 -10.060 -6.776 1.00 95.88 91 TYR A O 1
ATOM 695 N N . ASN A 1 92 ? -5.439 -11.009 -4.746 1.00 90.88 92 ASN A N 1
ATOM 696 C CA . ASN A 1 92 ? -6.850 -10.870 -4.394 1.00 90.88 92 ASN A CA 1
ATOM 697 C C . ASN A 1 92 ? -7.170 -9.474 -3.839 1.00 90.88 92 ASN A C 1
ATOM 699 O O . ASN A 1 92 ? -8.327 -9.058 -3.857 1.00 90.88 92 ASN A O 1
ATOM 703 N N . SER A 1 93 ? -6.161 -8.747 -3.344 1.00 90.56 93 SER A N 1
ATOM 704 C CA . SER A 1 93 ? -6.330 -7.418 -2.754 1.00 90.56 93 SER A CA 1
ATOM 705 C C . SER A 1 93 ? -5.027 -6.601 -2.755 1.00 90.56 93 SER A C 1
ATOM 707 O O . SER A 1 93 ? -3.949 -7.116 -3.071 1.00 90.56 93 SER A O 1
ATOM 709 N N . PHE A 1 94 ? -5.107 -5.314 -2.390 1.00 90.81 94 PHE A N 1
ATOM 710 C CA . PHE A 1 94 ? -3.913 -4.474 -2.227 1.00 90.81 94 PHE A CA 1
ATOM 711 C C . PHE A 1 94 ? -3.054 -4.920 -1.043 1.00 90.81 94 PHE A C 1
ATOM 713 O O . PHE A 1 94 ? -1.831 -4.869 -1.131 1.00 90.81 94 PHE A O 1
ATOM 720 N N . GLU A 1 95 ? -3.671 -5.412 0.030 1.00 90.25 95 GLU A N 1
ATOM 721 C CA . GLU A 1 95 ? -2.991 -5.973 1.200 1.00 90.25 95 GLU A CA 1
ATOM 722 C C . GLU A 1 95 ? -2.049 -7.112 0.796 1.00 90.25 95 GLU A C 1
ATOM 724 O O . GLU A 1 95 ? -0.893 -7.126 1.218 1.00 90.25 95 GLU A O 1
ATOM 729 N N . GLU A 1 96 ? -2.506 -8.035 -0.059 1.00 91.88 96 GLU A N 1
ATOM 730 C CA . GLU A 1 96 ? -1.663 -9.119 -0.575 1.00 91.88 96 GLU A CA 1
ATOM 731 C C . GLU A 1 96 ? -0.497 -8.588 -1.417 1.00 91.88 96 GLU A C 1
ATOM 733 O O . GLU A 1 96 ? 0.633 -9.058 -1.263 1.00 91.88 96 GLU A O 1
ATOM 738 N N . SER A 1 97 ? -0.743 -7.590 -2.275 1.00 96.25 97 SER A N 1
ATOM 739 C CA . SER A 1 97 ? 0.315 -6.978 -3.086 1.00 96.25 97 SER A CA 1
ATOM 740 C C . SER A 1 97 ? 1.378 -6.295 -2.220 1.00 96.25 97 SER A C 1
ATOM 742 O O . SER A 1 97 ? 2.567 -6.427 -2.511 1.00 96.25 97 SER A O 1
ATOM 744 N N . ILE A 1 98 ? 0.974 -5.600 -1.153 1.00 95.81 98 ILE A N 1
ATOM 745 C CA . ILE A 1 98 ? 1.888 -4.932 -0.214 1.00 95.81 98 ILE A CA 1
ATOM 746 C C . ILE A 1 98 ? 2.649 -5.961 0.625 1.00 95.81 98 ILE A C 1
ATOM 748 O O . ILE A 1 98 ? 3.860 -5.835 0.800 1.00 95.81 98 ILE A O 1
ATOM 752 N N . ALA A 1 99 ? 1.984 -7.018 1.091 1.00 93.19 99 ALA A N 1
ATOM 753 C CA . ALA A 1 99 ? 2.641 -8.089 1.834 1.00 93.19 99 ALA A CA 1
ATOM 754 C C . ALA A 1 99 ? 3.692 -8.822 0.983 1.00 93.19 99 ALA A C 1
ATOM 756 O O . ALA A 1 99 ? 4.762 -9.170 1.483 1.00 93.19 99 ALA A O 1
ATOM 757 N N . ASP A 1 100 ? 3.413 -9.053 -0.301 1.00 94.88 100 ASP A N 1
ATOM 758 C CA . ASP A 1 100 ? 4.357 -9.688 -1.223 1.00 94.88 100 ASP A CA 1
ATOM 759 C C . ASP A 1 100 ? 5.543 -8.773 -1.567 1.00 94.88 100 ASP A C 1
ATOM 761 O O . ASP A 1 100 ? 6.692 -9.218 -1.579 1.00 94.88 100 ASP A O 1
ATOM 765 N N . HIS A 1 101 ? 5.296 -7.474 -1.752 1.00 94.69 101 HIS A N 1
ATOM 766 C CA . HIS A 1 101 ? 6.359 -6.476 -1.899 1.00 94.69 101 HIS A CA 1
ATOM 767 C C . HIS A 1 101 ? 7.263 -6.403 -0.665 1.00 94.69 101 HIS A C 1
ATOM 769 O O . HIS A 1 101 ? 8.486 -6.378 -0.788 1.00 94.69 101 HIS A O 1
ATOM 775 N N . GLN A 1 102 ? 6.697 -6.482 0.536 1.00 90.62 102 GLN A N 1
ATOM 776 C CA . GLN A 1 102 ? 7.494 -6.479 1.757 1.00 90.62 102 GLN A CA 1
ATOM 777 C C . GLN A 1 102 ? 8.423 -7.697 1.866 1.00 90.62 102 GLN A C 1
ATOM 779 O O . GLN A 1 102 ? 9.553 -7.563 2.332 1.00 90.62 102 GLN A O 1
ATOM 784 N N . LYS A 1 103 ? 8.007 -8.873 1.373 1.00 91.50 103 LYS A N 1
ATOM 785 C CA . LYS A 1 103 ? 8.888 -10.055 1.309 1.00 91.50 103 LYS A CA 1
ATOM 786 C C . LYS A 1 103 ? 10.124 -9.801 0.446 1.00 91.50 103 LYS A C 1
ATOM 788 O O . LYS A 1 103 ? 11.208 -10.249 0.810 1.00 91.50 103 LYS A O 1
ATOM 793 N N . LEU A 1 104 ? 9.987 -9.057 -0.657 1.00 87.62 104 LEU A N 1
ATOM 794 C CA . LEU A 1 104 ? 11.130 -8.642 -1.480 1.00 87.62 104 LEU A CA 1
ATOM 795 C C . LEU A 1 104 ? 12.108 -7.781 -0.670 1.00 87.62 104 LEU A C 1
ATOM 797 O O . LEU A 1 104 ? 13.316 -7.943 -0.810 1.00 87.62 104 LEU A O 1
ATOM 801 N N . LEU A 1 105 ? 11.599 -6.900 0.192 1.00 90.31 105 LEU A N 1
ATOM 802 C CA . LEU A 1 105 ? 12.413 -5.999 1.010 1.00 90.31 105 LEU A CA 1
ATOM 803 C C . LEU A 1 105 ? 13.045 -6.664 2.242 1.00 90.31 105 LEU A C 1
ATOM 805 O O . LEU A 1 105 ? 13.921 -6.067 2.860 1.00 90.31 105 LEU A O 1
ATOM 809 N N . PHE A 1 106 ? 12.670 -7.900 2.579 1.00 90.06 106 PHE A N 1
ATOM 810 C CA . PHE A 1 106 ? 13.286 -8.659 3.674 1.00 90.06 106 PHE A CA 1
ATOM 811 C C . PHE A 1 106 ? 14.549 -9.436 3.284 1.00 90.06 106 PHE A C 1
ATOM 813 O O . PHE A 1 106 ? 15.203 -10.021 4.147 1.00 90.06 106 PHE A O 1
ATOM 820 N N . ILE A 1 107 ? 14.944 -9.430 2.010 1.00 90.50 107 ILE A N 1
ATOM 821 C CA . ILE A 1 107 ? 16.199 -10.065 1.591 1.00 90.50 107 ILE A CA 1
ATOM 822 C C . ILE A 1 107 ? 17.416 -9.225 2.015 1.00 90.50 107 ILE A C 1
ATOM 824 O O . ILE A 1 107 ? 17.338 -8.000 2.129 1.00 90.50 107 ILE A O 1
ATOM 828 N N . ALA A 1 108 ? 18.581 -9.872 2.145 1.00 90.44 108 ALA A N 1
ATOM 829 C CA . ALA A 1 108 ? 19.819 -9.255 2.641 1.00 90.44 108 ALA A CA 1
ATOM 830 C C . ALA A 1 108 ? 20.190 -7.926 1.949 1.00 90.44 108 ALA A C 1
ATOM 832 O O . ALA A 1 108 ? 20.670 -7.000 2.608 1.00 90.44 108 ALA A O 1
ATOM 833 N N . ARG A 1 109 ? 19.899 -7.800 0.645 1.00 93.94 109 ARG A N 1
ATOM 834 C CA . ARG A 1 109 ? 20.114 -6.585 -0.161 1.00 93.94 109 ARG A CA 1
ATOM 835 C C . ARG A 1 109 ? 19.502 -5.327 0.466 1.00 93.94 109 ARG A C 1
ATOM 837 O O . ARG A 1 109 ? 20.122 -4.272 0.398 1.00 93.94 109 ARG A O 1
ATOM 844 N N . TYR A 1 110 ? 18.315 -5.425 1.066 1.00 94.69 110 TYR A N 1
ATOM 845 C CA . TYR A 1 110 ? 17.541 -4.277 1.555 1.00 94.69 110 TYR A CA 1
ATOM 846 C C . TYR A 1 110 ? 17.622 -4.086 3.075 1.00 94.69 110 TYR A C 1
ATOM 848 O O . TYR A 1 110 ? 16.897 -3.270 3.638 1.00 94.69 110 TYR A O 1
ATOM 856 N N . THR A 1 111 ? 18.561 -4.758 3.749 1.00 94.38 111 THR A N 1
ATOM 857 C CA . THR A 1 111 ? 18.774 -4.617 5.201 1.00 94.38 111 THR A CA 1
ATOM 858 C C . THR A 1 111 ? 18.948 -3.154 5.631 1.00 94.38 111 THR A C 1
ATOM 860 O O . THR A 1 111 ? 18.442 -2.750 6.675 1.00 94.38 111 THR A O 1
ATOM 863 N N . ALA A 1 112 ? 19.636 -2.338 4.824 1.00 95.25 112 ALA A N 1
ATOM 864 C CA . ALA A 1 112 ? 19.828 -0.914 5.108 1.00 95.25 112 ALA A CA 1
ATOM 865 C C . ALA A 1 112 ? 18.524 -0.099 5.020 1.00 95.25 112 ALA A C 1
ATOM 867 O O . ALA A 1 112 ? 18.373 0.883 5.741 1.00 95.25 112 ALA A O 1
ATOM 868 N N . VAL A 1 113 ? 17.569 -0.521 4.184 1.00 96.06 113 VAL A N 1
ATOM 869 C CA . VAL A 1 113 ? 16.241 0.102 4.075 1.00 96.06 113 VAL A CA 1
ATOM 870 C C . VAL A 1 113 ? 15.434 -0.153 5.345 1.00 96.06 113 VAL A C 1
ATOM 872 O O . VAL A 1 113 ? 14.846 0.773 5.893 1.00 96.06 113 VAL A O 1
ATOM 875 N N . LEU A 1 114 ? 15.452 -1.391 5.845 1.00 91.50 114 LEU A N 1
ATOM 876 C CA . LEU A 1 114 ? 14.745 -1.787 7.069 1.00 91.50 114 LEU A CA 1
ATOM 877 C C . LEU A 1 114 ? 15.316 -1.120 8.325 1.00 91.50 114 LEU A C 1
ATOM 879 O O . LEU A 1 114 ? 14.585 -0.858 9.272 1.00 91.50 114 LEU A O 1
ATOM 883 N N . LYS A 1 115 ? 16.627 -0.852 8.337 1.00 93.75 115 LYS A N 1
ATOM 884 C CA . LYS A 1 115 ? 17.328 -0.194 9.451 1.00 93.75 115 LYS A CA 1
ATOM 885 C C . LYS A 1 115 ? 17.292 1.333 9.386 1.00 93.75 115 LYS A C 1
ATOM 887 O O . LYS A 1 115 ? 17.863 1.986 10.257 1.00 93.75 115 LYS A O 1
ATOM 892 N N . ALA A 1 116 ? 16.693 1.913 8.349 1.00 95.94 116 ALA A N 1
ATOM 893 C CA . ALA A 1 116 ? 16.641 3.356 8.199 1.00 95.94 116 ALA A CA 1
ATOM 894 C C . ALA A 1 116 ? 15.870 4.001 9.362 1.00 95.94 116 ALA A C 1
ATOM 896 O O . ALA A 1 116 ? 14.788 3.555 9.729 1.00 95.94 116 ALA A O 1
ATOM 897 N N . ALA A 1 117 ? 16.413 5.085 9.917 1.00 94.69 117 ALA A N 1
ATOM 898 C CA . ALA A 1 117 ? 15.781 5.807 11.023 1.00 94.69 117 ALA A CA 1
ATOM 899 C C . ALA A 1 117 ? 14.623 6.714 10.572 1.00 94.69 117 ALA A C 1
ATOM 901 O O . ALA A 1 117 ? 13.813 7.145 11.390 1.00 94.69 117 ALA A O 1
ATOM 902 N N . THR A 1 118 ? 14.556 7.040 9.279 1.00 96.75 118 THR A N 1
ATOM 903 C CA . THR A 1 118 ? 13.548 7.938 8.705 1.00 96.75 118 THR A CA 1
ATOM 904 C C . THR A 1 118 ? 13.077 7.431 7.342 1.00 96.75 118 THR A C 1
ATOM 906 O O . THR A 1 118 ? 13.834 6.736 6.650 1.00 96.75 118 THR A O 1
ATOM 909 N N . PRO A 1 119 ? 11.861 7.804 6.902 1.00 97.56 119 PRO A N 1
ATOM 910 C CA . PRO A 1 119 ? 11.376 7.447 5.572 1.00 97.56 119 PRO A CA 1
ATOM 911 C C . PRO A 1 119 ? 12.230 8.050 4.444 1.00 97.56 119 PRO A C 1
ATOM 913 O O . PRO A 1 119 ? 12.398 7.423 3.399 1.00 97.56 119 PRO A O 1
ATOM 916 N N . GLU A 1 120 ? 12.848 9.219 4.648 1.00 98.31 120 GLU A N 1
ATOM 917 C CA . GLU A 1 120 ? 13.816 9.778 3.699 1.00 98.31 120 GLU A CA 1
ATOM 918 C C . GLU A 1 120 ? 15.057 8.906 3.553 1.00 98.31 120 GLU A C 1
ATOM 920 O O . GLU A 1 120 ? 15.533 8.687 2.437 1.00 98.31 120 GLU A O 1
ATOM 925 N N . GLU A 1 121 ? 15.594 8.417 4.671 1.00 98.19 121 GLU A N 1
ATOM 926 C CA . GLU A 1 121 ? 16.758 7.547 4.626 1.00 98.19 121 GLU A CA 1
ATOM 927 C C . GLU A 1 121 ? 16.399 6.209 3.980 1.00 98.19 121 GLU A C 1
ATOM 929 O O . GLU A 1 121 ? 17.129 5.751 3.105 1.00 98.19 121 GLU A O 1
ATOM 934 N N . ALA A 1 122 ? 15.226 5.647 4.284 1.00 97.88 122 ALA A N 1
ATOM 935 C CA . ALA A 1 122 ? 14.724 4.449 3.615 1.00 97.88 122 ALA A CA 1
ATOM 936 C C . ALA A 1 122 ? 14.621 4.648 2.090 1.00 97.88 122 ALA A C 1
ATOM 938 O O . ALA A 1 122 ? 15.094 3.805 1.328 1.00 97.88 122 ALA A O 1
ATOM 939 N N . ALA A 1 123 ? 14.093 5.787 1.625 1.00 98.00 123 ALA A N 1
ATOM 940 C CA . ALA A 1 123 ? 14.008 6.114 0.199 1.00 98.00 123 ALA A CA 1
ATOM 941 C C . ALA A 1 123 ? 15.386 6.217 -0.480 1.00 98.00 123 ALA A C 1
ATOM 943 O O . ALA A 1 123 ? 15.566 5.760 -1.612 1.00 98.00 123 ALA A O 1
ATOM 944 N N . ARG A 1 124 ? 16.385 6.792 0.202 1.00 98.31 124 ARG A N 1
ATOM 945 C CA . ARG A 1 124 ? 17.769 6.840 -0.301 1.00 98.31 124 ARG A CA 1
ATOM 946 C C . ARG A 1 124 ? 18.408 5.457 -0.329 1.00 98.31 124 ARG A C 1
ATOM 948 O O . ARG A 1 124 ? 19.090 5.130 -1.299 1.00 98.31 124 ARG A O 1
ATOM 955 N N . GLN A 1 125 ? 18.183 4.651 0.705 1.00 97.88 125 GLN A N 1
ATOM 956 C CA . GLN A 1 125 ? 18.702 3.289 0.780 1.00 97.88 125 GLN A CA 1
ATOM 957 C C . GLN A 1 125 ? 18.071 2.390 -0.283 1.00 97.88 125 GLN A C 1
ATOM 959 O O . GLN A 1 125 ? 18.793 1.614 -0.892 1.00 97.88 125 GLN A O 1
ATOM 964 N N . LEU A 1 126 ? 16.784 2.554 -0.614 1.00 96.62 126 LEU A N 1
ATOM 965 C CA . LEU A 1 126 ? 16.158 1.835 -1.731 1.00 96.62 126 LEU A CA 1
ATOM 966 C C . LEU A 1 126 ? 16.938 2.037 -3.037 1.00 96.62 126 LEU A C 1
ATOM 968 O O . LEU A 1 126 ? 17.276 1.063 -3.708 1.00 96.62 126 LEU A O 1
ATOM 972 N N . TYR A 1 127 ? 17.284 3.284 -3.368 1.00 95.62 127 TYR A N 1
ATOM 973 C CA . TYR A 1 127 ? 18.098 3.578 -4.549 1.00 95.62 127 TYR A CA 1
ATOM 974 C C . TYR A 1 127 ? 19.511 2.982 -4.442 1.00 95.62 127 TYR A C 1
ATOM 976 O O . TYR A 1 127 ? 19.944 2.279 -5.350 1.00 95.62 127 TYR A O 1
ATOM 984 N N . LYS A 1 128 ? 20.209 3.187 -3.315 1.00 96.19 128 LYS A N 1
ATOM 985 C CA . LYS A 1 128 ? 21.567 2.644 -3.095 1.00 96.19 128 LYS A CA 1
ATOM 986 C C . LYS A 1 128 ? 21.620 1.114 -3.171 1.00 96.19 128 LYS A C 1
ATOM 988 O O . LYS A 1 128 ? 22.594 0.560 -3.663 1.00 96.19 128 LYS A O 1
ATOM 993 N N . CYS A 1 129 ? 20.567 0.440 -2.719 1.00 95.31 129 CYS A N 1
ATOM 994 C CA . CYS A 1 129 ? 20.403 -1.009 -2.795 1.00 95.31 129 CYS A CA 1
ATOM 995 C C . CYS A 1 129 ? 20.011 -1.501 -4.202 1.00 95.31 129 CYS A C 1
ATOM 997 O O . CYS A 1 129 ? 19.783 -2.697 -4.379 1.00 95.31 129 CYS A O 1
ATOM 999 N N . GLY A 1 130 ? 19.900 -0.612 -5.195 1.00 92.31 130 GLY A N 1
ATOM 1000 C CA . GLY A 1 130 ? 19.571 -0.964 -6.575 1.00 92.31 130 GLY A CA 1
ATOM 1001 C C . GLY A 1 130 ? 18.104 -1.338 -6.780 1.00 92.31 130 GLY A C 1
ATOM 1002 O O . GLY A 1 130 ? 17.809 -2.191 -7.612 1.00 92.31 130 GLY A O 1
ATOM 1003 N N . TYR A 1 131 ? 17.178 -0.757 -6.006 1.00 92.00 131 TYR A N 1
ATOM 1004 C CA . TYR A 1 131 ? 15.740 -0.958 -6.229 1.00 92.00 131 TYR A CA 1
ATOM 1005 C C . TYR A 1 131 ? 15.281 -0.375 -7.575 1.00 92.00 131 TYR A C 1
ATOM 1007 O O . TYR A 1 131 ? 14.456 -0.975 -8.253 1.00 92.00 131 TYR A O 1
ATOM 1015 N N . ALA A 1 132 ? 15.832 0.775 -7.970 1.00 88.31 132 ALA A N 1
ATOM 1016 C CA . ALA A 1 132 ? 15.515 1.455 -9.221 1.00 88.31 132 ALA A CA 1
ATOM 1017 C C . ALA A 1 132 ? 16.791 1.982 -9.887 1.00 88.31 132 ALA A C 1
ATOM 1019 O O . ALA A 1 132 ? 17.750 2.337 -9.202 1.00 88.31 132 ALA A O 1
ATOM 1020 N N . THR A 1 133 ? 16.778 2.067 -11.218 1.00 84.56 133 THR A N 1
ATOM 1021 C CA . THR A 1 133 ? 17.870 2.639 -12.026 1.00 84.56 133 THR A CA 1
ATOM 1022 C C . THR A 1 133 ? 17.763 4.158 -12.180 1.00 84.56 133 THR A C 1
ATOM 1024 O O . THR A 1 133 ? 18.753 4.818 -12.484 1.00 84.56 133 THR A O 1
ATOM 1027 N N . ASP A 1 134 ? 16.581 4.732 -11.941 1.00 87.31 134 ASP A N 1
ATOM 1028 C CA . ASP A 1 134 ? 16.351 6.175 -12.001 1.00 87.31 134 ASP A CA 1
ATOM 1029 C C . ASP A 1 134 ? 17.100 6.902 -10.874 1.00 87.31 134 ASP A C 1
ATOM 1031 O O . ASP A 1 134 ? 16.765 6.771 -9.694 1.00 87.31 134 ASP A O 1
ATOM 1035 N N . SER A 1 135 ? 18.077 7.734 -11.240 1.00 89.81 135 SER A N 1
ATOM 1036 C CA . SER A 1 135 ? 18.879 8.522 -10.295 1.00 89.81 135 SER A CA 1
ATOM 1037 C C . SER A 1 135 ? 18.057 9.493 -9.444 1.00 89.81 135 SER A C 1
ATOM 1039 O O . SER A 1 135 ? 18.489 9.878 -8.355 1.00 89.81 135 SER A O 1
ATOM 1041 N N . LYS A 1 136 ? 16.847 9.855 -9.896 1.00 94.00 136 LYS A N 1
ATOM 1042 C CA . LYS A 1 136 ? 15.915 10.723 -9.168 1.00 94.00 136 LYS A CA 1
ATOM 1043 C C . LYS A 1 136 ? 14.903 9.967 -8.312 1.00 94.00 136 LYS A C 1
ATOM 1045 O O . LYS A 1 136 ? 14.066 10.600 -7.665 1.00 94.00 136 LYS A O 1
ATOM 1050 N N . TYR A 1 137 ? 14.967 8.636 -8.274 1.00 94.44 137 TYR A N 1
ATOM 1051 C CA . TYR A 1 137 ? 13.970 7.796 -7.609 1.00 94.44 137 TYR A CA 1
ATOM 1052 C C . TYR A 1 137 ? 13.752 8.184 -6.141 1.00 94.44 137 TYR A C 1
ATOM 1054 O O . TYR A 1 137 ? 12.628 8.467 -5.726 1.00 94.44 137 TYR A O 1
ATOM 1062 N N . SER A 1 138 ? 14.834 8.295 -5.366 1.00 97.25 138 SER A N 1
ATOM 1063 C CA . SER A 1 138 ? 14.749 8.666 -3.946 1.00 97.25 138 SER A CA 1
ATOM 1064 C C . SER A 1 138 ? 14.103 10.041 -3.732 1.00 97.25 138 SER A C 1
ATOM 1066 O O . SER A 1 138 ? 13.253 10.194 -2.856 1.00 97.25 138 SER A O 1
ATOM 1068 N N . GLN A 1 139 ? 14.440 11.036 -4.560 1.00 98.06 139 GLN A N 1
ATOM 1069 C CA . GLN A 1 139 ? 13.878 12.385 -4.453 1.00 98.06 139 GLN A CA 1
ATOM 1070 C C . GLN A 1 139 ? 12.395 12.418 -4.831 1.00 98.06 139 GLN A C 1
ATOM 1072 O O . GLN A 1 139 ? 11.627 13.128 -4.184 1.00 98.06 139 GLN A O 1
ATOM 1077 N N . LYS A 1 140 ? 11.975 11.628 -5.827 1.00 98.00 140 LYS A N 1
ATOM 1078 C CA . LYS A 1 140 ? 10.557 11.482 -6.192 1.00 98.00 140 LYS A CA 1
ATOM 1079 C C . LYS A 1 140 ? 9.742 10.915 -5.032 1.00 98.00 140 LYS A C 1
ATOM 1081 O O . LYS A 1 140 ? 8.717 11.495 -4.684 1.00 98.00 140 LYS A O 1
ATOM 1086 N N . LEU A 1 141 ? 10.228 9.855 -4.378 1.00 98.38 141 LEU A N 1
ATOM 1087 C CA . LEU A 1 141 ? 9.554 9.293 -3.202 1.00 98.38 141 LEU A CA 1
ATOM 1088 C C . LEU A 1 141 ? 9.450 10.315 -2.067 1.00 98.38 141 LEU A C 1
ATOM 1090 O O . LEU A 1 141 ? 8.364 10.530 -1.539 1.00 98.38 141 LEU A O 1
ATOM 1094 N N . ILE A 1 142 ? 10.551 10.993 -1.731 1.00 98.56 142 ILE A N 1
ATOM 1095 C CA . ILE A 1 142 ? 10.569 12.023 -0.680 1.00 98.56 142 ILE A CA 1
ATOM 1096 C C . ILE A 1 142 ? 9.600 13.166 -1.012 1.00 98.56 142 ILE A C 1
ATOM 1098 O O . ILE A 1 142 ? 8.878 13.644 -0.137 1.00 98.56 142 ILE A O 1
ATOM 1102 N N . SER A 1 143 ? 9.540 13.584 -2.279 1.00 98.31 143 SER A N 1
ATOM 1103 C CA . SER A 1 143 ? 8.603 14.609 -2.740 1.00 98.31 143 SER A CA 1
ATOM 1104 C C . SER A 1 143 ? 7.151 14.178 -2.536 1.00 98.31 143 SER A C 1
ATOM 1106 O O . SER A 1 143 ? 6.380 14.944 -1.962 1.00 98.31 143 SER A O 1
ATOM 1108 N N . ILE A 1 144 ? 6.796 12.942 -2.906 1.00 98.25 144 ILE A N 1
ATOM 1109 C CA . ILE A 1 144 ? 5.456 12.383 -2.677 1.00 98.25 144 ILE A CA 1
ATOM 1110 C C . ILE A 1 144 ? 5.141 12.316 -1.175 1.00 98.25 144 ILE A C 1
ATOM 1112 O O . ILE A 1 144 ? 4.071 12.759 -0.752 1.00 98.25 144 ILE A O 1
ATOM 1116 N N . ILE A 1 145 ? 6.076 11.818 -0.358 1.00 98.19 145 ILE A N 1
ATOM 1117 C CA . ILE A 1 145 ? 5.921 11.712 1.101 1.00 98.19 145 ILE A CA 1
ATOM 1118 C C . ILE A 1 145 ? 5.592 13.073 1.713 1.00 98.19 145 ILE A C 1
ATOM 1120 O O . ILE A 1 145 ? 4.646 13.183 2.494 1.00 98.19 145 ILE A O 1
ATOM 1124 N N . ASN A 1 146 ? 6.336 14.111 1.336 1.00 96.06 146 ASN A N 1
ATOM 1125 C CA . ASN A 1 146 ? 6.151 15.450 1.883 1.00 96.06 146 ASN A CA 1
ATOM 1126 C C . ASN A 1 146 ? 4.880 16.118 1.347 1.00 96.06 146 ASN A C 1
ATOM 1128 O O . ASN A 1 146 ? 4.098 16.653 2.130 1.00 96.06 146 ASN A O 1
ATOM 1132 N N . GLN A 1 147 ? 4.636 16.045 0.035 1.00 96.00 147 GLN A N 1
ATOM 1133 C CA . GLN A 1 147 ? 3.489 16.689 -0.613 1.00 96.00 147 GLN A CA 1
ATOM 1134 C C . GLN A 1 147 ? 2.148 16.198 -0.055 1.00 96.00 147 GLN A C 1
ATOM 1136 O O . GLN A 1 147 ? 1.210 16.982 0.075 1.00 96.00 147 GLN A O 1
ATOM 1141 N N . TYR A 1 148 ? 2.055 14.911 0.283 1.00 93.81 148 TYR A N 1
ATOM 1142 C CA . TYR A 1 148 ? 0.828 14.298 0.797 1.00 93.81 148 TYR A CA 1
ATOM 1143 C C . TYR A 1 148 ? 0.864 14.045 2.307 1.00 93.81 148 TYR A C 1
ATOM 1145 O O . TYR A 1 148 ? -0.018 13.370 2.835 1.00 93.81 148 TYR A O 1
ATOM 1153 N N . ASN A 1 149 ? 1.863 14.596 3.008 1.00 93.00 149 ASN A N 1
ATOM 1154 C CA . ASN A 1 149 ? 2.059 14.422 4.446 1.00 93.00 149 ASN A CA 1
ATOM 1155 C C . ASN A 1 149 ? 1.986 12.941 4.875 1.00 93.00 149 ASN A C 1
ATOM 1157 O O . ASN A 1 149 ? 1.330 12.588 5.854 1.00 93.00 149 ASN A O 1
ATOM 1161 N N . LEU A 1 150 ? 2.617 12.040 4.117 1.00 96.06 150 LEU A N 1
ATOM 1162 C CA . LEU A 1 150 ? 2.460 10.593 4.308 1.00 96.06 150 LEU A CA 1
ATOM 1163 C C . LEU A 1 150 ? 3.093 10.083 5.607 1.00 96.06 150 LEU A C 1
ATOM 1165 O O . LEU A 1 150 ? 2.725 9.015 6.083 1.00 96.06 150 LEU A O 1
ATOM 1169 N N . LYS A 1 151 ? 3.990 10.856 6.229 1.00 94.69 151 LYS A N 1
ATOM 1170 C CA . LYS A 1 151 ? 4.591 10.517 7.531 1.00 94.69 151 LYS A CA 1
ATOM 1171 C C . LYS A 1 151 ? 3.562 10.338 8.646 1.00 94.69 151 LYS A C 1
ATOM 1173 O O . LYS A 1 151 ? 3.843 9.673 9.638 1.00 94.69 151 LYS A O 1
ATOM 1178 N N . GLN A 1 152 ? 2.365 10.907 8.493 1.00 89.12 152 GLN A N 1
ATOM 1179 C CA . GLN A 1 152 ? 1.263 10.673 9.427 1.00 89.12 152 GLN A CA 1
ATOM 1180 C C . GLN A 1 152 ? 0.872 9.187 9.519 1.00 89.12 152 GLN A C 1
ATOM 1182 O O . GLN A 1 152 ? 0.344 8.774 10.543 1.00 89.12 152 GLN A O 1
ATOM 1187 N N . TYR A 1 153 ? 1.167 8.390 8.484 1.00 90.31 153 TYR A N 1
ATOM 1188 C CA . TYR A 1 153 ? 0.921 6.949 8.458 1.00 90.31 153 TYR A CA 1
ATOM 1189 C C . TYR A 1 153 ? 2.059 6.131 9.091 1.00 90.31 153 TYR A C 1
ATOM 1191 O O . TYR A 1 153 ? 1.843 4.983 9.458 1.00 90.31 153 TYR A O 1
ATOM 1199 N N . ASP A 1 154 ? 3.259 6.697 9.249 1.00 91.62 154 ASP A N 1
ATOM 1200 C CA . ASP A 1 154 ? 4.392 6.006 9.893 1.00 91.62 154 ASP A CA 1
ATOM 1201 C C . ASP A 1 154 ? 4.236 5.935 11.405 1.00 91.62 154 ASP A C 1
ATOM 1203 O O . ASP A 1 154 ? 4.666 4.988 12.057 1.00 91.62 154 ASP A O 1
ATOM 1207 N N . LYS A 1 155 ? 3.576 6.943 11.970 1.00 76.81 155 LYS A N 1
ATOM 1208 C CA . LYS A 1 155 ? 3.068 6.847 13.327 1.00 76.81 155 LYS A CA 1
ATOM 1209 C C . LYS A 1 155 ? 1.968 5.801 13.267 1.00 76.81 155 LYS A C 1
ATOM 1211 O O . LYS A 1 155 ? 1.038 5.929 12.466 1.00 76.81 155 LYS A O 1
ATOM 1216 N N . GLY A 1 156 ? 2.082 4.747 14.070 1.00 61.31 156 GLY A N 1
ATOM 1217 C CA . GLY A 1 156 ? 0.956 3.854 14.254 1.00 61.31 156 GLY A CA 1
ATOM 1218 C C . GLY A 1 156 ? -0.284 4.700 14.538 1.00 61.31 156 GLY A C 1
ATOM 1219 O O . GLY A 1 156 ? -0.186 5.736 15.198 1.00 61.31 156 GLY A O 1
ATOM 1220 N N . ALA A 1 157 ? -1.436 4.341 13.969 1.00 56.41 157 ALA A N 1
ATOM 1221 C CA . ALA A 1 157 ? -2.698 4.929 14.401 1.00 56.41 157 ALA A CA 1
ATOM 1222 C C . ALA A 1 157 ? -2.885 4.557 15.884 1.00 56.41 157 ALA A C 1
ATOM 1224 O O . ALA A 1 157 ? -3.451 3.512 16.191 1.00 56.41 157 ALA A O 1
ATOM 1225 N N . ASP A 1 158 ? -2.290 5.350 16.773 1.00 54.69 158 ASP A N 1
ATOM 1226 C CA . ASP A 1 158 ? -1.990 4.970 18.158 1.00 54.69 158 ASP A CA 1
ATOM 1227 C C . ASP A 1 158 ? -2.745 5.841 19.159 1.00 54.69 158 ASP A C 1
ATOM 1229 O O . ASP A 1 158 ? -2.452 5.844 20.350 1.00 54.69 158 ASP A O 1
ATOM 1233 N N . THR A 1 159 ? -3.775 6.549 18.706 1.00 58.75 159 THR A N 1
ATOM 1234 C CA . THR A 1 159 ? -4.720 7.177 19.620 1.00 58.75 159 THR A CA 1
ATOM 1235 C C . THR A 1 159 ? -6.134 6.742 19.279 1.00 58.75 159 THR A C 1
ATOM 1237 O O . THR A 1 159 ? -6.823 7.280 18.408 1.00 58.75 159 THR A O 1
ATOM 1240 N N . VAL A 1 160 ? -6.587 5.733 20.025 1.00 62.22 160 VAL A N 1
ATOM 1241 C CA . VAL A 1 160 ? -8.010 5.617 20.334 1.00 62.22 160 VAL A CA 1
ATOM 1242 C C . VAL A 1 160 ? -8.407 6.957 20.950 1.00 62.22 160 VAL A C 1
ATOM 1244 O O . VAL A 1 160 ? -7.727 7.445 21.859 1.00 62.22 160 VAL A O 1
ATOM 1247 N N . SER A 1 161 ? -9.453 7.586 20.418 1.00 64.94 161 SER A N 1
ATOM 1248 C CA . SER A 1 161 ? -9.951 8.852 20.952 1.00 64.94 161 SER A CA 1
ATOM 1249 C C . SER A 1 161 ? -10.240 8.704 22.447 1.00 64.94 161 SER A C 1
ATOM 1251 O O . SER A 1 161 ? -10.700 7.646 22.872 1.00 64.94 161 SER A O 1
ATOM 1253 N N . ASP A 1 162 ? -9.987 9.737 23.252 1.00 67.88 162 ASP A N 1
ATOM 1254 C CA . ASP A 1 162 ? -10.076 9.622 24.718 1.00 67.88 162 ASP A CA 1
ATOM 1255 C C . ASP A 1 162 ? -11.435 9.099 25.200 1.00 67.88 162 ASP A C 1
ATOM 1257 O O . ASP A 1 162 ? -11.497 8.269 26.104 1.00 67.88 162 ASP A O 1
ATOM 1261 N N . TRP A 1 163 ? -12.513 9.498 24.522 1.00 68.44 163 TRP A N 1
ATOM 1262 C CA . TRP A 1 163 ? -13.874 9.035 24.802 1.00 68.44 163 TRP A CA 1
ATOM 1263 C C . TRP A 1 163 ? -14.104 7.544 24.488 1.00 68.44 163 TRP A C 1
ATOM 1265 O O . TRP A 1 163 ? -15.002 6.929 25.056 1.00 68.44 163 TRP A O 1
ATOM 1275 N N . ALA A 1 164 ? -13.306 6.951 23.598 1.00 70.44 164 ALA A N 1
ATOM 1276 C CA . ALA A 1 164 ? -13.466 5.578 23.122 1.00 70.44 164 ALA A CA 1
ATOM 1277 C C . ALA A 1 164 ? -12.526 4.573 23.811 1.00 70.44 164 ALA A C 1
ATOM 1279 O O . ALA A 1 164 ? -12.772 3.371 23.721 1.00 70.44 164 ALA A O 1
ATOM 1280 N N . LYS A 1 165 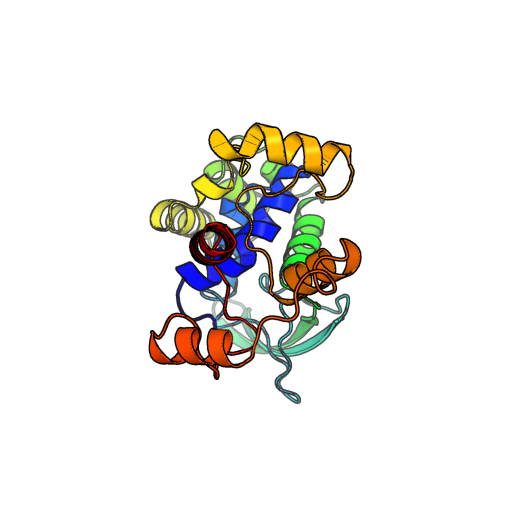? -11.479 5.032 24.517 1.00 74.50 165 LYS A N 1
ATOM 1281 C CA . LYS A 1 165 ? -10.437 4.176 25.129 1.00 74.50 165 LYS A CA 1
ATOM 1282 C C . LYS A 1 165 ? -11.013 3.055 25.991 1.00 74.50 165 LYS A C 1
ATOM 1284 O O . LYS A 1 165 ? -10.748 1.885 25.742 1.00 74.50 165 LYS A O 1
ATOM 1289 N N . ALA A 1 166 ? -11.884 3.400 26.938 1.00 77.62 166 ALA A N 1
ATOM 1290 C CA . ALA A 1 166 ? -12.459 2.419 27.856 1.00 77.62 166 ALA A CA 1
ATOM 1291 C C . ALA A 1 166 ? -13.316 1.354 27.145 1.00 77.62 166 ALA A C 1
ATOM 1293 O O . ALA A 1 166 ? -13.336 0.192 27.551 1.00 77.62 166 ALA A O 1
ATOM 1294 N N . SER A 1 167 ? -14.037 1.736 26.088 1.00 77.25 167 SER A N 1
ATOM 1295 C CA . SER A 1 167 ? -14.832 0.802 25.283 1.00 77.25 167 SER A CA 1
ATOM 1296 C C . SER A 1 167 ? -13.943 -0.082 24.409 1.00 77.25 167 SER A C 1
ATOM 1298 O O . SER A 1 167 ? -14.200 -1.279 24.289 1.00 77.25 167 SER A O 1
ATOM 1300 N N . TRP A 1 168 ? -12.872 0.488 23.854 1.00 73.94 168 TRP A N 1
ATOM 1301 C CA . TRP A 1 168 ? -11.882 -0.220 23.046 1.00 73.94 168 TRP A CA 1
ATOM 1302 C C . TRP A 1 168 ? -11.155 -1.312 23.837 1.00 73.94 168 TRP A C 1
ATOM 1304 O O . TRP A 1 168 ? -11.071 -2.454 23.378 1.00 73.94 168 TRP A O 1
ATOM 1314 N N . ASP A 1 169 ? -10.706 -1.003 25.054 1.00 78.75 169 ASP A N 1
ATOM 1315 C CA . ASP A 1 169 ? -10.016 -1.963 25.923 1.00 78.75 169 ASP A CA 1
ATOM 1316 C C . ASP A 1 169 ? -10.931 -3.134 26.294 1.00 78.75 169 ASP A C 1
ATOM 1318 O O . ASP A 1 169 ? -10.537 -4.299 26.217 1.00 78.75 169 ASP A O 1
ATOM 1322 N N . LYS A 1 170 ? -12.197 -2.844 26.619 1.00 77.94 170 LYS A N 1
ATOM 1323 C CA . LYS A 1 170 ? -13.206 -3.875 26.906 1.00 77.94 170 LYS A CA 1
ATOM 1324 C C . LYS A 1 170 ? -13.473 -4.768 25.698 1.00 77.94 170 LYS A C 1
ATOM 1326 O O . LYS A 1 170 ? -13.576 -5.983 25.857 1.00 77.94 170 LYS A O 1
ATOM 1331 N N . ALA A 1 171 ? -13.610 -4.186 24.508 1.00 73.25 171 ALA A N 1
ATOM 1332 C CA . ALA A 1 171 ? -13.855 -4.941 23.284 1.00 73.25 171 ALA A CA 1
ATOM 1333 C C . ALA A 1 171 ? -12.652 -5.825 22.914 1.00 73.25 171 ALA A C 1
ATOM 1335 O O . ALA A 1 171 ? -12.839 -6.983 22.541 1.00 73.25 171 ALA A O 1
ATOM 1336 N N . THR A 1 172 ? -11.431 -5.319 23.104 1.00 74.50 172 THR A N 1
ATOM 1337 C CA . THR A 1 172 ? -10.187 -6.068 22.876 1.00 74.50 172 THR A CA 1
ATOM 1338 C C . THR A 1 172 ? -10.041 -7.224 23.867 1.00 74.50 172 THR A C 1
ATOM 1340 O O . THR A 1 172 ? -9.816 -8.361 23.463 1.00 74.50 172 THR A O 1
ATOM 1343 N N . ALA A 1 173 ? -10.261 -6.982 25.165 1.00 78.44 173 ALA A N 1
ATOM 1344 C CA . ALA A 1 173 ? -10.183 -8.017 26.201 1.00 78.44 173 ALA A CA 1
ATOM 1345 C C . ALA A 1 173 ? -11.207 -9.150 26.005 1.00 78.44 173 ALA A C 1
ATOM 1347 O O . ALA A 1 173 ? -10.960 -10.289 26.394 1.00 78.44 173 ALA A O 1
ATOM 1348 N N . LYS A 1 174 ? -12.354 -8.847 25.386 1.00 76.62 174 LYS A N 1
ATOM 1349 C CA . LYS A 1 174 ? -13.386 -9.831 25.028 1.00 76.62 174 LYS A CA 1
ATOM 1350 C C . LYS A 1 174 ? -13.145 -10.519 23.678 1.00 76.62 174 LYS A C 1
ATOM 1352 O O . LYS A 1 174 ? -13.974 -11.328 23.274 1.00 76.62 174 LYS A O 1
ATOM 1357 N N . GLY A 1 175 ? -12.064 -10.187 22.968 1.00 69.44 175 GLY A N 1
ATOM 1358 C CA . GLY A 1 175 ? -11.767 -10.719 21.635 1.00 69.44 175 GLY A CA 1
ATOM 1359 C C . GLY A 1 175 ? -12.741 -10.262 20.543 1.00 69.44 175 GLY A C 1
ATOM 1360 O O . GLY A 1 175 ? -12.780 -10.864 19.475 1.00 69.44 175 GLY A O 1
ATOM 1361 N N . ILE A 1 176 ? -13.540 -9.220 20.803 1.00 66.69 176 ILE A N 1
ATOM 1362 C CA . ILE A 1 176 ? -14.478 -8.632 19.831 1.00 66.69 176 ILE A CA 1
ATOM 1363 C C . ILE A 1 176 ? -13.707 -7.808 18.793 1.00 66.69 176 ILE A C 1
ATOM 1365 O O . ILE A 1 176 ? -14.063 -7.796 17.618 1.00 66.69 176 ILE A O 1
ATOM 1369 N N . LEU A 1 177 ? -12.646 -7.126 19.231 1.00 71.06 177 LEU A N 1
ATOM 1370 C CA . LEU A 1 177 ? -11.703 -6.409 18.377 1.00 71.06 177 LEU A CA 1
ATOM 1371 C C . LEU A 1 177 ? -10.307 -7.005 18.555 1.00 71.06 177 LEU A C 1
ATOM 1373 O O . LEU A 1 177 ? -9.958 -7.467 19.639 1.00 71.06 177 LEU A O 1
ATOM 1377 N N . ASP A 1 178 ? -9.490 -6.948 17.507 1.00 67.56 178 ASP A N 1
ATOM 1378 C CA . ASP A 1 178 ? -8.103 -7.429 17.536 1.00 67.56 178 ASP A CA 1
ATOM 1379 C C . ASP A 1 178 ? -7.120 -6.414 18.157 1.00 67.56 178 ASP A C 1
ATOM 1381 O O . ASP A 1 178 ? -5.909 -6.639 18.179 1.00 67.56 178 ASP A O 1
ATOM 1385 N N . GLY A 1 179 ? -7.637 -5.287 18.658 1.00 68.88 179 GLY A N 1
ATOM 1386 C CA . GLY A 1 179 ? -6.851 -4.202 19.241 1.00 68.88 179 GLY A CA 1
ATOM 1387 C C . GLY A 1 179 ? -6.079 -3.376 18.210 1.00 68.88 179 GLY A C 1
ATOM 1388 O O . GLY A 1 179 ? -5.286 -2.513 18.587 1.00 68.88 179 GLY A O 1
ATOM 1389 N N . THR A 1 180 ? -6.308 -3.593 16.913 1.00 63.75 180 THR A N 1
ATOM 1390 C CA . THR A 1 180 ? -5.612 -2.891 15.837 1.00 63.75 180 THR A CA 1
ATOM 1391 C C . THR A 1 180 ? -6.495 -1.844 15.161 1.00 63.75 180 THR A C 1
ATOM 1393 O O . THR A 1 180 ? -7.717 -1.922 15.150 1.00 63.75 180 THR A O 1
ATOM 1396 N N . ASN A 1 181 ? -5.847 -0.831 14.579 1.00 62.50 181 ASN A N 1
ATOM 1397 C CA . ASN A 1 181 ? -6.476 0.159 13.702 1.00 62.50 181 ASN A CA 1
ATOM 1398 C C . ASN A 1 181 ? -7.727 0.870 14.287 1.00 62.50 181 ASN A C 1
ATOM 1400 O O . ASN A 1 181 ? -8.792 0.848 13.669 1.00 62.50 181 ASN A O 1
ATOM 1404 N N . PRO A 1 182 ? -7.611 1.567 15.434 1.00 66.25 182 PRO A N 1
ATOM 1405 C CA . PRO A 1 182 ? -8.750 2.195 16.118 1.00 66.25 182 PRO A CA 1
ATOM 1406 C C . PRO A 1 182 ? -9.451 3.317 15.343 1.00 66.25 182 PRO A C 1
ATOM 1408 O O . PRO A 1 182 ? -10.542 3.733 15.715 1.00 66.25 182 PRO A O 1
ATOM 1411 N N . GLN A 1 183 ? -8.839 3.808 14.267 1.00 62.72 183 GLN A N 1
ATOM 1412 C CA . GLN A 1 183 ? -9.408 4.821 13.371 1.00 62.72 183 GLN A CA 1
ATOM 1413 C C . GLN A 1 183 ? -9.762 4.231 11.991 1.00 62.72 183 GLN A C 1
ATOM 1415 O O . GLN A 1 183 ? -10.012 4.962 11.031 1.00 62.72 183 GLN A O 1
ATOM 1420 N N . GLY A 1 184 ? -9.750 2.900 11.871 1.00 62.84 184 GLY A N 1
ATOM 1421 C CA . GLY A 1 184 ? -10.107 2.181 10.658 1.00 62.84 184 GLY A CA 1
ATOM 1422 C C . GLY A 1 184 ? -11.578 2.354 10.286 1.00 62.84 184 GLY A C 1
ATOM 1423 O O . GLY A 1 184 ? -12.450 2.487 11.143 1.00 62.84 184 GLY A O 1
ATOM 1424 N N . SER A 1 185 ? -11.870 2.337 8.985 1.00 57.44 185 SER A N 1
ATOM 1425 C CA . SER A 1 185 ? -13.254 2.265 8.504 1.00 57.44 185 SER A CA 1
ATOM 1426 C C . SER A 1 185 ? -13.793 0.838 8.660 1.00 57.44 185 SER A C 1
ATOM 1428 O O . SER A 1 185 ? -13.128 -0.107 8.244 1.00 57.44 185 SER A O 1
ATOM 1430 N N . VAL A 1 186 ? -15.006 0.687 9.196 1.00 66.19 186 VAL A N 1
ATOM 1431 C CA . VAL A 1 186 ? -15.743 -0.590 9.241 1.00 66.19 186 VAL A CA 1
ATOM 1432 C C . VAL A 1 186 ? -16.584 -0.713 7.964 1.00 66.19 186 VAL A C 1
ATOM 1434 O O . VAL A 1 186 ? -17.276 0.238 7.594 1.00 66.19 186 VAL A O 1
ATOM 1437 N N . THR A 1 187 ? -16.514 -1.845 7.254 1.00 62.25 187 THR A N 1
ATOM 1438 C CA . THR A 1 187 ? -17.368 -2.073 6.070 1.00 62.25 187 THR A CA 1
ATOM 1439 C C . THR A 1 187 ? -18.796 -2.430 6.482 1.00 62.25 187 THR A C 1
ATOM 1441 O O . THR A 1 187 ? -19.048 -2.812 7.624 1.00 62.25 187 THR A O 1
ATOM 1444 N N . ARG A 1 188 ? -19.758 -2.330 5.557 1.00 58.47 188 ARG A N 1
ATOM 1445 C CA . ARG A 1 188 ? -21.160 -2.678 5.849 1.00 58.47 188 ARG A CA 1
ATOM 1446 C C . ARG A 1 188 ? -21.318 -4.171 6.113 1.00 58.47 188 ARG A C 1
ATOM 1448 O O . ARG A 1 188 ? -22.096 -4.539 6.981 1.00 58.47 188 ARG A O 1
ATOM 1455 N N . GLU A 1 189 ? -20.554 -5.012 5.422 1.00 61.81 189 GLU A N 1
ATOM 1456 C CA . GLU A 1 189 ? -20.515 -6.457 5.652 1.00 61.81 189 GLU A CA 1
ATOM 1457 C C . GLU A 1 189 ? -19.957 -6.775 7.040 1.00 61.81 189 GLU A C 1
ATOM 1459 O O . GLU A 1 189 ? -20.556 -7.554 7.775 1.00 61.81 189 GLU A O 1
ATOM 1464 N N . MET A 1 190 ? -18.852 -6.129 7.432 1.00 63.47 190 MET A N 1
ATOM 1465 C CA . MET A 1 190 ? -18.292 -6.276 8.777 1.00 63.47 190 MET A CA 1
ATOM 1466 C C . MET A 1 190 ? -19.294 -5.824 9.839 1.00 63.47 190 MET A C 1
ATOM 1468 O O . MET A 1 190 ? -19.505 -6.532 10.819 1.00 63.47 190 MET A O 1
ATOM 1472 N N . LEU A 1 191 ? -19.955 -4.683 9.624 1.00 68.56 191 LEU A N 1
ATOM 1473 C CA . LEU A 1 191 ? -20.981 -4.180 10.531 1.00 68.56 191 LEU A CA 1
ATOM 1474 C C . LEU A 1 191 ? -22.168 -5.149 10.632 1.00 68.56 191 LEU A C 1
ATOM 1476 O O . LEU A 1 191 ? -22.584 -5.473 11.737 1.00 68.56 191 LEU A O 1
ATOM 1480 N N . ALA A 1 192 ? -22.680 -5.653 9.507 1.00 65.44 192 ALA A N 1
ATOM 1481 C CA . ALA A 1 192 ? -23.792 -6.600 9.480 1.00 65.44 192 ALA A CA 1
ATOM 1482 C C . ALA A 1 192 ? -23.457 -7.902 10.221 1.00 65.44 192 ALA A C 1
ATOM 1484 O O . ALA A 1 192 ? -24.253 -8.358 11.036 1.00 65.44 192 ALA A O 1
ATOM 1485 N N . VAL A 1 193 ? -22.263 -8.463 9.999 1.00 67.19 193 VAL A N 1
ATOM 1486 C CA . VAL A 1 193 ? -21.802 -9.676 10.693 1.00 67.19 193 VAL A CA 1
ATOM 1487 C C . VAL A 1 193 ? -21.658 -9.438 12.195 1.00 67.19 193 VAL A C 1
ATOM 1489 O O . VAL A 1 193 ? -22.057 -10.290 12.984 1.00 67.19 193 VAL A O 1
ATOM 1492 N N . VAL A 1 194 ? -21.115 -8.290 12.612 1.00 66.00 194 VAL A N 1
ATOM 1493 C CA . VAL A 1 194 ? -20.998 -7.942 14.038 1.00 66.00 194 VAL A CA 1
ATOM 1494 C C . VAL A 1 194 ? -22.380 -7.819 14.678 1.00 66.00 194 VAL A C 1
ATOM 1496 O O . VAL A 1 194 ? -22.613 -8.400 15.735 1.00 66.00 194 VAL A O 1
ATOM 1499 N N . LEU A 1 195 ? -23.311 -7.114 14.029 1.00 68.94 195 LEU A N 1
ATOM 1500 C CA . LEU A 1 195 ? -24.680 -6.967 14.524 1.00 68.94 195 LEU A CA 1
ATOM 1501 C C . LEU A 1 195 ? -25.390 -8.326 14.635 1.00 68.94 195 LEU A C 1
ATOM 1503 O O . LEU A 1 195 ? -26.044 -8.577 15.643 1.00 68.94 195 LEU A O 1
ATOM 1507 N N . ASP A 1 196 ? -25.226 -9.213 13.652 1.00 71.44 196 ASP A N 1
ATOM 1508 C CA . ASP A 1 196 ? -25.806 -10.562 13.657 1.00 71.44 196 ASP A CA 1
ATOM 1509 C C . ASP A 1 196 ? -25.239 -11.423 14.794 1.00 71.44 196 ASP A C 1
ATOM 1511 O O . ASP A 1 196 ? -25.970 -11.934 15.641 1.00 71.44 196 ASP A O 1
ATOM 1515 N N . LYS A 1 197 ? -23.906 -11.517 14.885 1.00 64.50 197 LYS A N 1
ATOM 1516 C CA . LYS A 1 197 ? -23.218 -12.334 15.897 1.00 64.50 197 LYS A CA 1
ATOM 1517 C C . LYS A 1 197 ? -23.452 -11.854 17.325 1.00 64.50 197 LYS A C 1
ATOM 1519 O O . LYS A 1 197 ? -23.389 -12.662 18.248 1.00 64.50 197 LYS A O 1
ATOM 1524 N N . CYS A 1 198 ? -23.723 -10.566 17.512 1.00 62.22 198 CYS A N 1
ATOM 1525 C CA . CYS A 1 198 ? -24.104 -10.006 18.804 1.00 62.22 198 CYS A CA 1
ATOM 1526 C C . CYS A 1 198 ? -25.611 -10.118 19.100 1.00 62.22 198 CYS A C 1
ATOM 1528 O O . CYS A 1 198 ? -26.041 -9.641 20.147 1.00 62.22 198 CYS A O 1
ATOM 1530 N N . GLY A 1 199 ? -26.414 -10.715 18.208 1.00 67.50 199 GLY A N 1
ATOM 1531 C CA . GLY A 1 199 ? -27.870 -10.826 18.360 1.00 67.50 199 GLY A CA 1
ATOM 1532 C C . GLY A 1 199 ? -28.604 -9.487 18.240 1.00 67.50 199 GLY A C 1
ATOM 1533 O O . GLY A 1 199 ? -29.753 -9.364 18.652 1.00 67.50 199 GLY A O 1
ATOM 1534 N N . LEU A 1 200 ? -27.948 -8.460 17.696 1.00 65.25 200 LEU A N 1
ATOM 1535 C CA . LEU A 1 200 ? -28.482 -7.101 17.597 1.00 65.25 200 LEU A CA 1
ATOM 1536 C C . LEU A 1 200 ? -29.373 -6.903 16.365 1.00 65.25 200 LEU A C 1
ATOM 1538 O O . LEU A 1 200 ? -30.176 -5.976 16.356 1.00 65.25 200 LEU A O 1
ATOM 1542 N N . LEU A 1 201 ? -29.278 -7.772 15.350 1.00 63.28 201 LEU A N 1
ATOM 1543 C CA . LEU A 1 201 ? -30.239 -7.787 14.235 1.00 63.28 201 LEU A CA 1
ATOM 1544 C C . LEU A 1 201 ? -31.625 -8.287 14.663 1.00 63.28 201 LEU A C 1
ATOM 1546 O O . LEU A 1 201 ? -32.633 -7.878 14.094 1.00 63.28 201 LEU A O 1
ATOM 1550 N N . GLU A 1 202 ? -31.673 -9.134 15.690 1.00 60.81 202 GLU A N 1
ATOM 1551 C CA . GLU A 1 202 ? -32.905 -9.685 16.265 1.00 60.81 202 GLU A CA 1
ATOM 1552 C C . GLU A 1 202 ? -33.570 -8.697 17.242 1.00 60.81 202 GLU A C 1
ATOM 1554 O O . GLU A 1 202 ? -34.766 -8.789 17.516 1.00 60.81 202 GLU A O 1
ATOM 1559 N N . ALA A 1 203 ? -32.802 -7.735 17.770 1.00 52.25 203 ALA A N 1
ATOM 1560 C CA . ALA A 1 203 ? -33.213 -6.897 18.892 1.00 52.25 203 ALA A CA 1
ATOM 1561 C C . ALA A 1 203 ? -34.276 -5.842 18.540 1.00 52.25 203 ALA A C 1
ATOM 1563 O O . ALA A 1 203 ? -34.973 -5.372 19.437 1.00 52.25 203 ALA A O 1
ATOM 1564 N N . VAL A 1 204 ? -34.431 -5.458 17.265 1.00 50.41 204 VAL A N 1
ATOM 1565 C CA . VAL A 1 204 ? -35.406 -4.436 16.851 1.00 50.41 204 VAL A CA 1
ATOM 1566 C C . VAL A 1 204 ? -35.867 -4.685 15.412 1.00 50.41 204 VAL A C 1
ATOM 1568 O O . VAL A 1 204 ? -35.104 -4.503 14.464 1.00 50.41 204 VAL A O 1
ATOM 1571 N N . LYS A 1 205 ? -37.155 -4.997 15.210 1.00 53.31 205 LYS A N 1
ATOM 1572 C CA . LYS A 1 205 ? -37.790 -4.755 13.905 1.00 53.31 205 LYS A CA 1
ATOM 1573 C C . LYS A 1 205 ? -37.911 -3.247 13.726 1.00 53.31 205 LYS A C 1
ATOM 1575 O O . LYS A 1 205 ? -38.810 -2.640 14.299 1.00 53.31 205 LYS A O 1
ATOM 1580 N N . ILE A 1 206 ? -37.017 -2.645 12.947 1.00 53.44 206 ILE A N 1
ATOM 1581 C CA . ILE A 1 206 ? -37.151 -1.238 12.560 1.00 53.44 206 ILE A CA 1
ATOM 1582 C C . ILE A 1 206 ? -38.360 -1.141 11.617 1.00 53.44 206 ILE A C 1
ATOM 1584 O O . ILE A 1 206 ? -38.333 -1.761 10.550 1.00 53.44 206 ILE A O 1
ATOM 1588 N N . PRO A 1 207 ? -39.431 -0.410 11.975 1.00 59.38 207 PRO A N 1
ATOM 1589 C CA . PRO A 1 207 ? -40.578 -0.250 11.091 1.00 59.38 207 PRO A CA 1
ATOM 1590 C C . PRO A 1 207 ? -40.150 0.405 9.776 1.00 59.38 207 PRO A C 1
ATOM 1592 O O . PRO A 1 207 ? -39.364 1.355 9.782 1.00 59.38 207 PRO A O 1
ATOM 1595 N N . GLN A 1 208 ? -40.693 -0.065 8.651 1.00 60.75 208 GLN A N 1
ATOM 1596 C CA . GLN A 1 208 ? -40.342 0.451 7.322 1.00 60.75 208 GLN A CA 1
ATOM 1597 C C . GLN A 1 208 ? -40.570 1.972 7.207 1.00 60.75 208 GLN A C 1
ATOM 1599 O O . GLN A 1 208 ? -39.757 2.671 6.613 1.00 60.75 208 GLN A O 1
ATOM 1604 N N . GLU A 1 209 ? -41.581 2.497 7.904 1.00 61.00 209 GLU A N 1
ATOM 1605 C CA . GLU A 1 209 ? -41.839 3.933 8.084 1.00 61.00 209 GLU A CA 1
ATOM 1606 C C . GLU A 1 209 ? -40.602 4.731 8.534 1.00 61.00 209 GLU A C 1
ATOM 1608 O O . GLU A 1 209 ? -40.371 5.850 8.075 1.00 61.00 209 GLU A O 1
ATOM 1613 N N . VAL A 1 210 ? -39.810 4.183 9.458 1.00 55.28 210 VAL A N 1
ATOM 1614 C CA . VAL A 1 210 ? -38.618 4.858 9.986 1.00 55.28 210 VAL A CA 1
ATOM 1615 C C . VAL A 1 210 ? -37.541 4.923 8.908 1.00 55.28 210 VAL A C 1
ATOM 1617 O O . VAL A 1 210 ? -36.909 5.963 8.725 1.00 55.28 210 VAL A O 1
ATOM 1620 N N . VAL A 1 211 ? -37.366 3.835 8.154 1.00 55.78 211 VAL A N 1
ATOM 1621 C CA . VAL A 1 211 ? -36.440 3.771 7.016 1.00 55.78 211 VAL A CA 1
ATOM 1622 C C . VAL A 1 211 ? -36.844 4.785 5.943 1.00 55.78 211 VAL A C 1
ATOM 1624 O O . VAL A 1 211 ? -35.990 5.494 5.412 1.00 55.78 211 VAL A O 1
ATOM 1627 N N . ASP A 1 212 ? -38.137 4.907 5.662 1.00 63.38 212 ASP A N 1
ATOM 1628 C CA . ASP A 1 212 ? -38.652 5.820 4.643 1.00 63.38 212 ASP A CA 1
ATOM 1629 C C . ASP A 1 212 ? -38.512 7.291 5.071 1.00 63.38 212 ASP A C 1
ATOM 1631 O O . ASP A 1 212 ? -38.014 8.107 4.296 1.00 63.38 212 ASP A O 1
ATOM 1635 N N . LYS A 1 213 ? -38.777 7.618 6.344 1.00 60.75 213 LYS A N 1
ATOM 1636 C CA . LYS A 1 213 ? -38.504 8.952 6.919 1.00 60.75 213 LYS A CA 1
ATOM 1637 C C . LYS A 1 213 ? -37.026 9.341 6.851 1.00 60.75 213 LYS A C 1
ATOM 1639 O O . LYS A 1 213 ? -36.696 10.516 6.683 1.00 60.75 213 LYS A O 1
ATOM 1644 N N . LEU A 1 214 ? -36.110 8.383 7.008 1.00 53.62 214 LEU A N 1
ATOM 1645 C CA . LEU A 1 214 ? -34.673 8.640 6.868 1.00 53.62 214 LEU A CA 1
ATOM 1646 C C . LEU A 1 214 ? -34.282 8.905 5.404 1.00 53.62 214 LEU A C 1
ATOM 1648 O O . LEU A 1 214 ? -33.421 9.756 5.164 1.00 53.62 214 LEU A O 1
ATOM 1652 N N . LYS A 1 215 ? -34.937 8.241 4.439 1.00 61.22 215 LYS A N 1
ATOM 1653 C CA . LYS A 1 215 ? -34.772 8.510 2.999 1.00 61.22 215 LYS A CA 1
ATOM 1654 C C . LYS A 1 215 ? -35.309 9.884 2.606 1.00 61.22 215 LYS A C 1
ATOM 1656 O O . LYS A 1 215 ? -34.606 10.625 1.928 1.00 61.22 215 LYS A O 1
ATOM 1661 N N . GLU A 1 216 ? -36.500 10.257 3.075 1.00 68.69 216 GLU A N 1
ATOM 1662 C CA . GLU A 1 216 ? -37.096 11.583 2.827 1.00 68.69 216 GLU A CA 1
ATOM 1663 C C . GLU A 1 216 ? -36.209 12.721 3.338 1.00 68.69 216 GLU A C 1
ATOM 1665 O O . GLU A 1 216 ? -36.090 13.766 2.702 1.00 68.69 216 GLU A O 1
ATOM 1670 N N . LYS A 1 217 ? -35.533 12.504 4.472 1.00 60.72 217 LYS A N 1
ATOM 1671 C CA . LYS A 1 217 ? -34.576 13.462 5.042 1.00 60.72 217 LYS A CA 1
ATOM 1672 C C . LYS A 1 217 ? -33.199 13.441 4.367 1.00 60.72 217 LYS A C 1
ATOM 1674 O O . LYS A 1 217 ? -32.319 14.182 4.798 1.00 60.72 217 LYS A O 1
A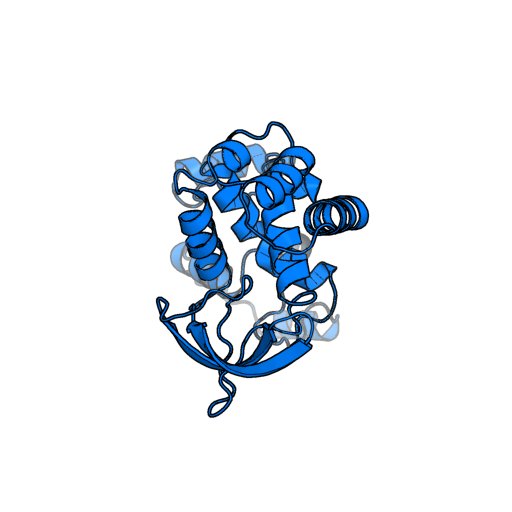TOM 1679 N N . GLY A 1 218 ? -32.987 12.593 3.358 1.00 54.44 218 GLY A N 1
ATOM 1680 C CA . GLY A 1 218 ? -31.711 12.455 2.650 1.00 54.44 218 GLY A CA 1
A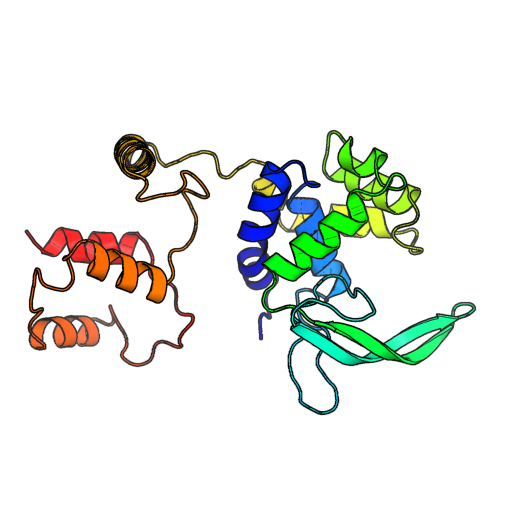TOM 1681 C C . GLY A 1 218 ? -30.572 11.900 3.510 1.00 54.44 218 GLY A C 1
ATOM 1682 O O . GLY A 1 218 ? -29.409 12.061 3.153 1.00 54.44 218 GLY A O 1
ATOM 1683 N N . LEU A 1 219 ? -30.888 11.274 4.650 1.00 46.88 219 LEU A N 1
ATOM 1684 C CA . LEU A 1 219 ? -29.895 10.735 5.588 1.00 46.88 219 LEU A CA 1
ATOM 1685 C C . LEU A 1 219 ? -29.407 9.340 5.181 1.00 46.88 219 LEU A C 1
ATOM 1687 O O . LEU A 1 219 ? -28.321 8.930 5.578 1.00 46.88 219 LEU A O 1
ATOM 1691 N N . ILE A 1 220 ? -30.203 8.617 4.393 1.00 51.09 220 ILE A N 1
ATOM 1692 C CA . ILE A 1 220 ? -29.820 7.374 3.719 1.00 51.09 220 ILE A CA 1
ATOM 1693 C C . ILE A 1 220 ? -30.374 7.418 2.293 1.00 51.09 220 ILE A C 1
ATOM 1695 O O . ILE A 1 220 ? -31.502 7.865 2.091 1.00 51.09 220 ILE A O 1
ATOM 1699 N N . THR A 1 221 ? -29.624 6.952 1.295 1.00 53.44 221 THR A N 1
ATOM 1700 C CA . THR A 1 221 ? -30.148 6.806 -0.073 1.00 53.44 221 THR A CA 1
ATOM 1701 C C . THR A 1 221 ? -30.341 5.329 -0.415 1.00 53.44 221 THR A C 1
ATOM 1703 O O . THR A 1 221 ? -29.626 4.459 0.089 1.00 53.44 221 THR A O 1
ATOM 1706 N N . GLY A 1 222 ? -31.346 5.025 -1.244 1.00 50.28 222 GLY A N 1
ATOM 1707 C CA . GLY A 1 222 ? -31.618 3.661 -1.725 1.00 50.28 222 GLY A CA 1
ATOM 1708 C C . GLY A 1 222 ? -30.529 3.109 -2.652 1.00 50.28 222 GLY A C 1
ATOM 1709 O O . GLY A 1 222 ? -30.472 1.905 -2.891 1.00 50.28 222 GLY A O 1
ATOM 1710 N N . ASP A 1 223 ? -29.631 3.983 -3.110 1.00 49.72 223 ASP A N 1
ATOM 1711 C CA . ASP A 1 223 ? -28.778 3.764 -4.273 1.00 49.72 223 ASP A CA 1
ATOM 1712 C C . ASP A 1 223 ? -27.304 3.890 -3.864 1.00 49.72 223 ASP A C 1
ATOM 1714 O O . ASP A 1 223 ? -26.505 4.595 -4.484 1.00 49.72 223 ASP A O 1
ATOM 1718 N N . HIS A 1 224 ? -26.920 3.260 -2.755 1.00 46.97 224 HIS A N 1
ATOM 1719 C CA . HIS A 1 224 ? -25.519 3.258 -2.361 1.00 46.97 224 HIS A CA 1
ATOM 1720 C C . HIS A 1 224 ? -24.760 2.141 -3.092 1.00 46.97 224 HIS A C 1
ATOM 1722 O O . HIS A 1 224 ? -25.088 0.966 -2.915 1.00 46.97 224 HIS A O 1
ATOM 1728 N N . PRO A 1 225 ? -23.713 2.460 -3.881 1.00 43.28 225 PRO A N 1
ATOM 1729 C CA . PRO A 1 225 ? -22.839 1.436 -4.436 1.00 43.28 225 PRO A CA 1
ATOM 1730 C C . PRO A 1 225 ? -22.185 0.654 -3.290 1.00 43.28 225 PRO A C 1
ATOM 1732 O O . PRO A 1 225 ? -21.896 1.231 -2.240 1.00 43.28 225 PRO A O 1
ATOM 1735 N N . ALA A 1 226 ? -21.891 -0.631 -3.508 1.00 38.25 226 ALA A N 1
ATOM 1736 C CA . ALA A 1 226 ? -21.356 -1.585 -2.521 1.00 38.25 226 ALA A CA 1
ATOM 1737 C C . ALA A 1 226 ? -20.042 -1.168 -1.804 1.00 38.25 226 ALA A C 1
ATOM 1739 O O . ALA A 1 226 ? -19.522 -1.909 -0.984 1.00 38.25 226 ALA A O 1
ATOM 1740 N N . GLY A 1 227 ? -19.495 0.020 -2.085 1.00 37.28 227 GLY A N 1
ATOM 1741 C CA . GLY A 1 227 ? -18.327 0.603 -1.417 1.00 37.28 227 GLY A CA 1
ATOM 1742 C C . GLY A 1 227 ? -18.587 1.903 -0.640 1.00 37.28 227 GLY A C 1
ATOM 1743 O O . GLY A 1 227 ? -17.624 2.531 -0.201 1.00 37.28 227 GLY A O 1
ATOM 1744 N N . ALA A 1 228 ? -19.838 2.353 -0.489 1.00 43.41 228 ALA A N 1
ATOM 1745 C CA . ALA A 1 228 ? -20.157 3.545 0.301 1.00 43.41 228 ALA A CA 1
ATOM 1746 C C . ALA A 1 228 ? -19.932 3.280 1.804 1.00 43.41 228 ALA A C 1
ATOM 1748 O O . ALA A 1 228 ? -20.543 2.380 2.383 1.00 43.41 228 ALA A O 1
ATOM 1749 N N . ARG A 1 229 ? -19.033 4.057 2.423 1.00 45.47 229 ARG A N 1
ATOM 1750 C CA . ARG A 1 229 ? -18.621 3.921 3.830 1.00 45.47 229 ARG A CA 1
ATOM 1751 C C . ARG A 1 229 ? -19.560 4.721 4.738 1.00 45.47 229 ARG A C 1
ATOM 1753 O O . ARG A 1 229 ? -19.732 5.912 4.510 1.00 45.47 229 ARG A O 1
ATOM 1760 N N . THR A 1 230 ? -20.113 4.081 5.766 1.00 48.88 230 THR A N 1
ATOM 1761 C CA . THR A 1 230 ? -20.848 4.749 6.855 1.00 48.88 230 THR A CA 1
ATOM 1762 C C . THR A 1 230 ? -19.856 5.341 7.852 1.00 48.88 230 THR A C 1
ATOM 1764 O O . THR A 1 230 ? -18.858 4.703 8.194 1.00 48.88 230 THR A O 1
ATOM 1767 N N . THR A 1 231 ? -20.100 6.564 8.312 1.00 47.47 231 THR A N 1
ATOM 1768 C CA . THR A 1 231 ? -19.254 7.214 9.321 1.00 47.47 231 THR A CA 1
ATOM 1769 C C . THR A 1 231 ? -19.708 6.863 10.740 1.00 47.47 231 THR A C 1
ATOM 1771 O O . THR A 1 231 ? -20.888 6.620 10.990 1.00 47.47 231 THR A O 1
ATOM 1774 N N . TRP A 1 232 ? -18.788 6.901 11.710 1.00 43.84 232 TRP A N 1
ATOM 1775 C CA . TRP A 1 232 ? -19.137 6.765 13.132 1.00 43.84 232 TRP A CA 1
ATOM 1776 C C . TRP A 1 232 ? -20.161 7.817 13.595 1.00 43.84 232 TRP A C 1
ATOM 1778 O O . TRP A 1 232 ? -20.961 7.529 14.478 1.00 43.84 232 TRP A O 1
ATOM 1788 N N . GLY A 1 233 ? -20.183 9.004 12.974 1.00 41.38 233 GLY A N 1
ATOM 1789 C CA . GLY A 1 233 ? -21.163 10.058 13.260 1.00 41.38 233 GLY A CA 1
ATOM 1790 C C . GLY A 1 233 ? -22.588 9.707 12.820 1.00 41.38 233 GLY A C 1
ATOM 1791 O O . GLY A 1 233 ? -23.539 9.971 13.555 1.00 41.38 233 GLY A O 1
ATOM 1792 N N . GLU A 1 234 ? -22.747 9.058 11.665 1.00 44.47 234 GLU A N 1
ATOM 1793 C CA . GLU A 1 234 ? -24.047 8.550 11.203 1.00 44.47 234 GLU A CA 1
ATOM 1794 C C . GLU A 1 234 ? -24.552 7.425 12.111 1.00 44.47 234 GLU A C 1
ATOM 1796 O O . GLU A 1 234 ? -25.708 7.451 12.531 1.00 44.47 234 GLU A O 1
ATOM 1801 N N . LEU A 1 235 ? -23.675 6.489 12.492 1.00 52.53 235 LEU A N 1
ATOM 1802 C CA . LEU A 1 235 ? -24.022 5.416 13.426 1.00 52.53 235 LEU A CA 1
ATOM 1803 C C . LEU A 1 235 ? -24.400 5.970 14.811 1.00 52.53 235 LEU A C 1
ATOM 1805 O O . LEU A 1 235 ? -25.425 5.581 15.364 1.00 52.53 235 LEU A O 1
ATOM 1809 N N . ALA A 1 236 ? -23.628 6.919 15.347 1.00 42.62 236 ALA A N 1
ATOM 1810 C CA . ALA A 1 236 ? -23.909 7.550 16.636 1.00 42.62 236 ALA A CA 1
ATOM 1811 C C . ALA A 1 236 ? -25.233 8.331 16.630 1.00 42.62 236 ALA A C 1
ATOM 1813 O O . ALA A 1 236 ? -25.969 8.275 17.607 1.00 42.62 236 ALA A O 1
ATOM 1814 N N . THR A 1 237 ? -25.573 8.998 15.521 1.00 40.91 237 THR A N 1
ATOM 1815 C CA . THR A 1 237 ? -26.841 9.738 15.364 1.00 40.91 237 THR A CA 1
ATOM 1816 C C . THR A 1 237 ? -28.054 8.810 15.291 1.00 40.91 237 THR A C 1
ATOM 1818 O O . THR A 1 237 ? -29.146 9.183 15.716 1.00 40.91 237 THR A O 1
ATOM 1821 N N . VAL A 1 238 ? -27.891 7.609 14.731 1.00 45.62 238 VAL A N 1
ATOM 1822 C CA . VAL A 1 238 ? -28.947 6.586 14.728 1.00 45.62 238 VAL A CA 1
ATOM 1823 C C . VAL A 1 238 ? -29.110 5.995 16.127 1.00 45.62 238 VAL A C 1
ATOM 1825 O O . VAL A 1 238 ? -30.232 5.905 16.615 1.00 45.62 238 VAL A O 1
ATOM 1828 N N . LEU A 1 239 ? -28.003 5.658 16.796 1.00 48.41 239 LEU A N 1
ATOM 1829 C CA . LEU A 1 239 ? -28.027 5.098 18.150 1.00 48.41 239 LEU A CA 1
ATOM 1830 C C . LEU A 1 239 ? -28.566 6.091 19.191 1.00 48.41 239 LEU A C 1
ATOM 1832 O O . LEU A 1 239 ? -29.321 5.688 20.066 1.00 48.41 239 LEU A O 1
ATOM 1836 N N . SER A 1 240 ? -28.268 7.389 19.069 1.00 42.03 240 SER A N 1
ATOM 1837 C CA . SER A 1 240 ? -28.755 8.428 19.993 1.00 42.03 240 SER A CA 1
ATOM 1838 C C . SER A 1 240 ? -30.250 8.745 19.862 1.00 42.03 240 SER A C 1
ATOM 1840 O O . SER A 1 240 ? -30.741 9.644 20.534 1.00 42.03 240 SER A O 1
ATOM 1842 N N . ARG A 1 241 ? -30.955 8.106 18.922 1.00 41.25 241 ARG A N 1
ATOM 1843 C CA . ARG A 1 241 ? -32.400 8.268 18.685 1.00 41.25 241 ARG A CA 1
ATOM 1844 C C . ARG A 1 241 ? -33.191 7.004 19.048 1.00 41.25 241 ARG A C 1
ATOM 1846 O O . ARG A 1 241 ? -34.373 6.929 18.730 1.00 41.25 241 ARG A O 1
ATOM 1853 N N . LEU A 1 242 ? -32.518 6.013 19.641 1.00 37.75 242 LEU A N 1
ATOM 1854 C CA . LEU A 1 242 ? -33.105 4.784 20.188 1.00 37.75 242 LEU A CA 1
ATOM 1855 C C . LEU A 1 242 ? -33.415 4.892 21.696 1.00 37.75 242 LEU A C 1
ATOM 1857 O O . LEU A 1 242 ? -33.829 3.899 22.289 1.00 37.75 242 LEU A O 1
ATOM 186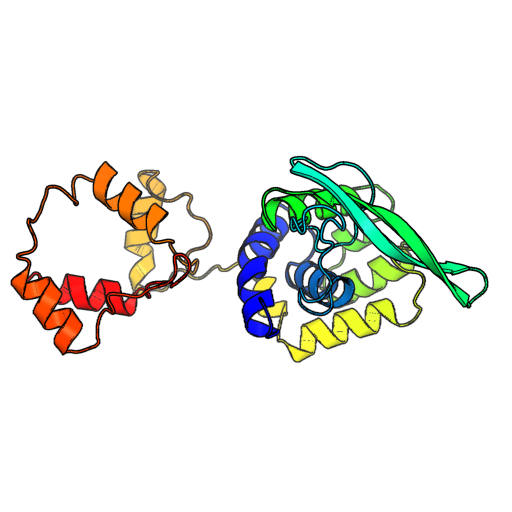1 N N . GLU A 1 243 ? -33.230 6.076 22.287 1.00 37.69 243 GLU A N 1
ATOM 1862 C CA . GLU A 1 243 ? -33.771 6.465 23.598 1.00 37.69 243 GLU A CA 1
ATOM 1863 C C . GLU A 1 243 ? -35.051 7.291 23.428 1.00 37.69 243 GLU A C 1
ATOM 1865 O O . GLU A 1 243 ? -35.054 8.201 22.563 1.00 37.69 243 GLU A O 1
#

Radius of gyration: 21.65 Å; chains: 1; bounding box: 63×33×54 Å

Sequence (243 aa):
MLAKPKDFIAAIAPAAQSLHKKGGIFASVTIAQAAQETGWGKFIPKDMDTGKQSYNIFGIKGKGPAGHVKCWTWEEEGGVKVNRIATFRAYNSFEESIADHQKLLFIARYTAVLKAATPEEAARQLYKCGYATDSKYSQKLISIINQYNLKQYDKGADTVSDWAKASWDKATAKGILDGTNPQGSVTREMLAVVLDKCGLLEAVKIPQEVVDKLKEKGLITGDHPAGARTTWGELATVLSRLE

Foldseek 3Di:
DCPDLVSLCLFCLQLLLVQLVVLFFFSLLLSLQLCVQCVSVVNQDAAPPPRHGQLQSNQAFDEAPVGWHWDWDWDQDPNDTDIDIGIGYGDPHVSRNSVVVRVVCPDPLNPQLSVDPDSLSNLVSCVVSPVDPDPCRSVSSVCSCVVVVSNVSSPFPPDPDPVCVVVLVVCCVVVVDVSGDNPDFQAPVNVVVSCVVVCNVVVDPDPVVVVVVCVVVVVDDPDDDRPDTDDPVSVVVVVVVVD

pLDDT: mean 80.07, std 18.14, range [37.28, 98.56]